Protein AF-A0A8X6SC57-F1 (afdb_monomer)

Foldseek 3Di:
DPDPVVVVVVVVVVVVVVCVVVLVVVQVVLCVQQVDGCVPAPDPVRSVVSSVCSVVVAAADDDPDPVVVVVVVQVDDDDDDFDPDPDDDAAAPVDPPHDPVDDGGDDDDDDDDPVVVVVVPFDDDGDDDDDDPDPDPPVPADSNDPDDDDDDDDDDDDPVCCVVCVRPDPPDGDDDDPDVVVVVVVVVVPPDDVVVVVCVVPPPADPLRVQLVVLVPPPVDDPVVSVLVNVVSCVVVPVDDDDDDDDPPDDDDDDDDDDDDDDPPPPPPDDDPPPPPPPPPDDDDDPPPVVVVVVVPDDDD

Organism: Trichonephila clavipes (NCBI:txid2585209)

Sequence (301 aa):
MHTLGDYHDLYVTVDVLLLSDIFENFRTLCQNYYKIDPCHTYTAPGLAWQACLKMTKVRLELLTDIDMHLFIEKGIRGGVAMISHRYAKANNAYLSNYDSSLPSSYIIYLDANNLYGWAMSQHLPTHDFSWTDEDVNFMNVPDDSEIGYIFEVDLEYPDELHDLHNCYPLAPEKIELYHPSFMEHSKKFVLLPEERLQNFVSEQLSELDEKMQSILQNKNMNDSEKVTLYLQILRKYVNFPFPKEINEDMQEPQMEFKNSNAEDLKSVILNEDSKEALGFIKQETSAKNIEQEIEKSAPKK

Mean predicted aligned error: 18.28 Å

Structure (mmCIF, N/CA/C/O backbone):
data_AF-A0A8X6SC57-F1
#
_entry.id   AF-A0A8X6SC57-F1
#
loop_
_atom_site.group_PDB
_atom_site.id
_atom_site.type_symbol
_atom_site.label_atom_id
_atom_site.label_alt_id
_atom_site.label_comp_id
_atom_site.label_asym_id
_atom_site.label_entity_id
_atom_site.label_seq_id
_atom_site.pdbx_PDB_ins_code
_atom_site.Cartn_x
_atom_site.Cartn_y
_atom_site.Cartn_z
_atom_site.occupancy
_atom_site.B_iso_or_equiv
_atom_site.auth_seq_id
_atom_site.auth_comp_id
_atom_site.auth_asym_id
_atom_site.auth_atom_id
_atom_site.pdbx_PDB_model_num
ATOM 1 N N . MET A 1 1 ? 38.979 5.796 -24.361 1.00 70.88 1 MET A N 1
ATOM 2 C CA . MET A 1 1 ? 38.717 4.600 -23.538 1.00 70.88 1 MET A CA 1
ATOM 3 C C . MET A 1 1 ? 39.425 3.445 -24.219 1.00 70.88 1 MET A C 1
ATOM 5 O O . MET A 1 1 ? 39.052 3.103 -25.337 1.00 70.88 1 MET A O 1
ATOM 9 N N . HIS A 1 2 ? 40.531 2.977 -23.646 1.00 86.06 2 HIS A N 1
ATOM 10 C CA . HIS A 1 2 ? 41.482 2.084 -24.321 1.00 86.06 2 HIS A CA 1
ATOM 11 C C . HIS A 1 2 ? 41.722 0.780 -23.556 1.00 86.06 2 HIS A C 1
ATOM 13 O O . HIS A 1 2 ? 42.239 -0.172 -24.137 1.00 86.06 2 HIS A O 1
ATOM 19 N N . THR A 1 3 ? 41.310 0.712 -22.289 1.00 95.62 3 THR A N 1
ATOM 20 C CA . THR A 1 3 ? 41.348 -0.503 -21.472 1.00 95.62 3 THR A CA 1
ATOM 21 C C . THR A 1 3 ? 39.977 -0.808 -20.867 1.00 95.62 3 THR A C 1
ATOM 23 O O . THR A 1 3 ? 39.100 0.055 -20.807 1.00 95.62 3 THR A O 1
ATOM 26 N N . LEU A 1 4 ? 39.789 -2.045 -20.397 1.00 93.25 4 LEU A N 1
ATOM 27 C CA . LEU A 1 4 ? 38.604 -2.422 -19.621 1.00 93.25 4 LEU A CA 1
ATOM 28 C C . LEU A 1 4 ? 38.522 -1.652 -18.287 1.00 93.25 4 LEU A C 1
ATOM 30 O O . LEU A 1 4 ? 37.423 -1.378 -17.817 1.00 93.25 4 LEU A O 1
ATOM 34 N N . GLY A 1 5 ? 39.669 -1.261 -17.717 1.00 96.00 5 GLY A N 1
ATOM 35 C CA . GLY A 1 5 ? 39.731 -0.416 -16.521 1.00 96.00 5 GLY A CA 1
ATOM 36 C C . GLY A 1 5 ? 39.142 0.971 -16.771 1.00 96.00 5 GLY A C 1
ATOM 37 O O . GLY A 1 5 ? 38.274 1.404 -16.025 1.00 96.00 5 GLY A O 1
ATOM 38 N N . ASP A 1 6 ? 39.500 1.609 -17.891 1.00 94.50 6 ASP A N 1
ATOM 39 C CA . ASP A 1 6 ? 38.954 2.926 -18.257 1.00 94.50 6 ASP A CA 1
ATOM 40 C C . ASP A 1 6 ? 37.422 2.893 -18.408 1.00 94.50 6 ASP A C 1
ATOM 42 O O . ASP A 1 6 ? 36.744 3.876 -18.116 1.00 94.50 6 ASP A O 1
ATOM 46 N N . TYR A 1 7 ? 36.877 1.774 -18.902 1.00 95.38 7 TYR A N 1
ATOM 47 C CA . TYR A 1 7 ? 35.430 1.573 -19.008 1.00 95.38 7 TYR A CA 1
ATOM 48 C C . TYR A 1 7 ? 34.774 1.413 -17.646 1.00 95.38 7 TYR A C 1
ATOM 50 O O . TYR A 1 7 ? 33.769 2.064 -17.377 1.00 95.38 7 TYR A O 1
ATOM 58 N N . HIS A 1 8 ? 35.341 0.551 -16.801 1.00 96.56 8 HIS A N 1
ATOM 59 C CA . HIS A 1 8 ? 34.857 0.322 -15.447 1.00 96.56 8 HIS A CA 1
ATOM 60 C C . HIS A 1 8 ? 34.820 1.628 -14.647 1.00 96.56 8 HIS A C 1
ATOM 62 O O . HIS A 1 8 ? 33.795 1.955 -14.055 1.00 96.56 8 HIS A O 1
ATOM 68 N N . ASP A 1 9 ? 35.897 2.411 -14.686 1.00 96.38 9 ASP A N 1
ATOM 69 C CA . ASP A 1 9 ? 35.991 3.660 -13.931 1.00 96.38 9 ASP A CA 1
ATOM 70 C C . ASP A 1 9 ? 34.992 4.701 -14.437 1.00 96.38 9 ASP A C 1
ATOM 72 O O . ASP A 1 9 ? 34.348 5.382 -13.637 1.00 96.38 9 ASP A O 1
ATOM 76 N N . LEU A 1 10 ? 34.799 4.792 -15.758 1.00 95.81 10 LEU A N 1
ATOM 77 C CA . LEU A 1 10 ? 33.765 5.645 -16.337 1.00 95.81 10 LEU A CA 1
ATOM 78 C C . LEU A 1 10 ? 32.359 5.186 -15.928 1.00 95.81 10 LEU A C 1
ATOM 80 O O . LEU A 1 10 ? 31.557 6.021 -15.526 1.00 95.81 10 LEU A O 1
ATOM 84 N N . TYR A 1 11 ? 32.068 3.885 -15.999 1.00 96.94 11 TYR A N 1
ATOM 85 C CA . TYR A 1 11 ? 30.780 3.309 -15.605 1.00 96.94 11 TYR A CA 1
ATOM 86 C C . TYR A 1 11 ? 30.460 3.617 -14.135 1.00 96.94 11 TYR A C 1
ATOM 88 O O . TYR A 1 11 ? 29.421 4.200 -13.842 1.00 96.94 11 TYR A O 1
ATOM 96 N N . VAL A 1 12 ? 31.392 3.323 -13.221 1.00 97.56 12 VAL A N 1
ATOM 97 C CA . VAL A 1 12 ? 31.222 3.588 -11.783 1.00 97.56 12 VAL A CA 1
ATOM 98 C C . VAL A 1 12 ? 31.073 5.084 -11.516 1.00 97.56 12 VAL A C 1
ATOM 100 O O . VAL A 1 12 ? 30.228 5.487 -10.720 1.00 97.56 12 VAL A O 1
ATOM 103 N N . THR A 1 13 ? 31.852 5.925 -12.202 1.00 97.81 13 THR A N 1
ATOM 104 C CA . THR A 1 13 ? 31.734 7.384 -12.068 1.00 97.81 13 THR A CA 1
ATOM 105 C C . THR A 1 13 ? 30.352 7.863 -12.504 1.00 97.81 13 THR A C 1
ATOM 107 O O . THR A 1 13 ? 29.740 8.667 -11.807 1.00 97.81 13 THR A O 1
ATO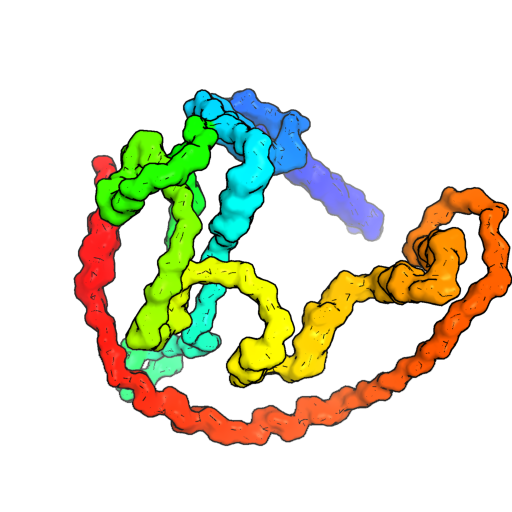M 110 N N . VAL A 1 14 ? 29.838 7.366 -13.630 1.00 97.69 14 VAL A N 1
ATOM 111 C CA . VAL A 1 14 ? 28.510 7.734 -14.135 1.00 97.69 14 VAL A CA 1
ATOM 112 C C . VAL A 1 14 ? 27.410 7.268 -13.181 1.00 97.69 14 VAL A C 1
ATOM 114 O O . VAL A 1 14 ? 26.548 8.077 -12.850 1.00 97.69 14 VAL A O 1
ATOM 117 N N . ASP A 1 15 ? 27.464 6.033 -12.678 1.00 97.88 15 ASP A N 1
ATOM 118 C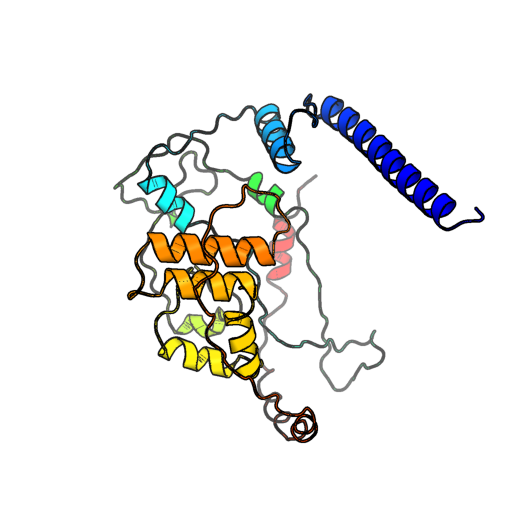 CA . ASP A 1 15 ? 26.478 5.510 -11.721 1.00 97.88 15 ASP A CA 1
ATOM 119 C C . ASP A 1 15 ? 26.431 6.349 -10.434 1.00 97.88 15 ASP A C 1
ATOM 121 O O . ASP A 1 15 ? 25.350 6.713 -9.963 1.00 97.88 15 ASP A O 1
ATOM 125 N N . VAL A 1 16 ? 27.597 6.719 -9.890 1.00 98.06 16 VAL A N 1
ATOM 126 C CA . VAL A 1 16 ? 27.682 7.570 -8.693 1.00 98.06 16 VAL A CA 1
ATOM 127 C C . VAL A 1 16 ? 27.137 8.968 -8.975 1.00 98.06 16 VAL A C 1
ATOM 129 O O . VAL A 1 16 ? 26.336 9.471 -8.191 1.00 98.06 16 VAL A O 1
ATOM 132 N N . LEU A 1 17 ? 27.527 9.590 -10.092 1.00 98.12 17 LEU A N 1
ATOM 133 C CA . LEU A 1 17 ? 27.065 10.934 -10.445 1.00 98.12 17 LEU A CA 1
ATOM 134 C C . LEU A 1 17 ? 25.550 10.978 -10.679 1.00 98.12 17 LEU A C 1
ATOM 136 O O . LEU A 1 17 ? 24.895 11.899 -10.195 1.00 98.12 17 LEU A O 1
ATOM 140 N N . LEU A 1 18 ? 24.986 9.982 -11.369 1.00 98.25 18 LEU A N 1
ATOM 141 C CA . LEU A 1 18 ? 23.543 9.883 -11.599 1.00 98.25 18 LEU A CA 1
ATOM 142 C C . LEU A 1 18 ? 22.777 9.702 -10.288 1.00 98.25 18 LEU A C 1
ATOM 144 O O . LEU A 1 18 ? 21.767 10.371 -10.069 1.00 98.25 18 LEU A O 1
ATOM 148 N N . LEU A 1 19 ? 23.260 8.828 -9.401 1.00 97.81 19 LEU A N 1
ATOM 149 C CA . LEU A 1 19 ? 22.636 8.630 -8.098 1.00 97.81 19 LEU A CA 1
ATOM 150 C C . LEU A 1 19 ? 22.692 9.907 -7.252 1.00 97.81 19 LEU A C 1
ATOM 152 O O . LEU A 1 19 ? 21.684 10.273 -6.648 1.00 97.81 19 LEU A O 1
ATOM 156 N N . SER A 1 20 ? 23.840 10.588 -7.223 1.00 97.69 20 SER A N 1
ATOM 157 C CA . SER A 1 20 ? 24.003 11.853 -6.505 1.00 97.69 20 SER A CA 1
ATOM 158 C C . SER A 1 20 ? 23.036 12.922 -7.013 1.00 97.69 20 SER A C 1
ATOM 160 O O . SER A 1 20 ? 22.319 13.501 -6.202 1.00 97.69 20 SER A O 1
ATOM 162 N N . ASP A 1 21 ? 22.948 13.132 -8.328 1.00 98.12 21 ASP A N 1
ATOM 163 C CA . ASP A 1 21 ? 22.065 14.144 -8.928 1.00 98.12 21 ASP A CA 1
ATOM 164 C C . ASP A 1 21 ? 20.580 13.860 -8.628 1.00 98.12 21 ASP A C 1
ATOM 166 O O . ASP A 1 21 ? 19.842 14.717 -8.129 1.00 98.12 21 ASP A O 1
ATOM 170 N N . ILE A 1 22 ? 20.144 12.608 -8.822 1.00 97.62 22 ILE A N 1
ATOM 171 C CA . ILE A 1 22 ? 18.769 12.187 -8.514 1.00 97.62 22 ILE A CA 1
ATOM 172 C C . ILE A 1 22 ? 18.465 12.369 -7.024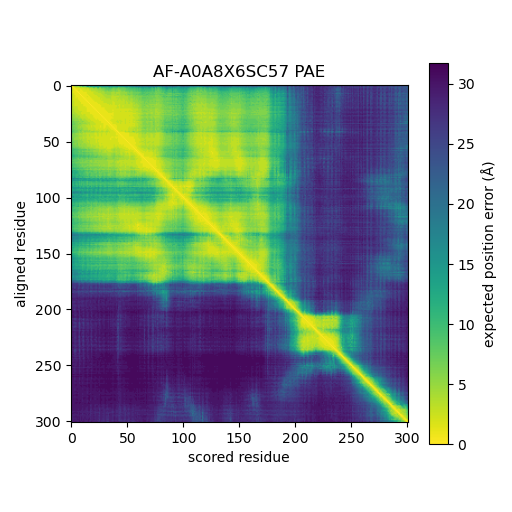 1.00 97.62 22 ILE A C 1
ATOM 174 O O . ILE A 1 22 ? 17.391 12.863 -6.669 1.00 97.62 22 ILE A O 1
ATOM 178 N N . PHE A 1 23 ? 19.387 11.976 -6.143 1.00 97.19 23 PHE A N 1
ATOM 179 C CA . PHE A 1 23 ? 19.156 12.019 -4.704 1.00 97.19 23 PHE A CA 1
ATOM 180 C C . PHE A 1 23 ? 19.174 13.446 -4.146 1.00 97.19 23 PHE A C 1
ATOM 182 O O . PHE A 1 23 ? 18.356 13.768 -3.284 1.00 97.19 23 PHE A O 1
ATOM 189 N N . GLU A 1 24 ? 20.040 14.326 -4.649 1.00 97.31 24 GLU A N 1
ATOM 190 C CA . GLU A 1 24 ? 20.043 15.744 -4.279 1.00 97.31 24 GLU A CA 1
ATOM 191 C C . GLU A 1 24 ? 18.729 16.421 -4.678 1.00 97.31 24 GLU A C 1
ATOM 193 O O . GLU A 1 24 ? 18.092 17.071 -3.842 1.00 97.31 24 GLU A O 1
ATOM 198 N N . ASN A 1 25 ? 18.258 16.190 -5.907 1.00 97.44 25 ASN A N 1
ATOM 199 C CA . ASN A 1 25 ? 16.971 16.710 -6.361 1.00 97.44 25 ASN A CA 1
ATOM 200 C C . ASN A 1 25 ? 15.800 16.139 -5.541 1.00 97.44 25 ASN A C 1
ATOM 202 O O . ASN A 1 25 ? 14.917 16.882 -5.103 1.00 97.44 25 ASN A O 1
ATOM 206 N N . PHE A 1 26 ? 15.811 14.830 -5.265 1.00 96.69 26 PHE A N 1
ATOM 207 C CA . PHE A 1 26 ? 14.824 14.185 -4.398 1.00 96.69 26 PHE A CA 1
ATOM 208 C C . PHE A 1 26 ? 14.811 14.808 -2.996 1.00 96.69 26 PHE A C 1
ATOM 210 O O . PHE A 1 26 ? 13.748 15.151 -2.477 1.00 96.69 26 PHE A O 1
ATOM 217 N N . ARG A 1 27 ? 15.985 15.048 -2.404 1.00 96.94 27 ARG A N 1
ATOM 218 C CA . ARG A 1 27 ? 16.129 15.698 -1.097 1.00 96.94 27 ARG A CA 1
ATOM 219 C C . ARG A 1 27 ? 15.564 17.114 -1.098 1.00 96.94 27 ARG A C 1
ATOM 221 O O . ARG A 1 27 ? 14.795 17.453 -0.197 1.00 96.94 27 ARG A O 1
ATOM 228 N N . THR A 1 28 ? 15.882 17.923 -2.110 1.00 97.31 28 THR A N 1
ATOM 229 C CA . THR A 1 28 ? 15.311 19.269 -2.269 1.00 97.31 28 THR A CA 1
ATOM 230 C C . THR A 1 28 ? 13.788 19.221 -2.401 1.00 97.31 28 THR A C 1
ATOM 232 O O . THR A 1 28 ? 13.092 19.991 -1.738 1.00 97.31 28 THR A O 1
ATOM 235 N N . LEU A 1 29 ? 13.248 18.291 -3.191 1.00 96.56 29 LEU A N 1
ATOM 236 C CA . LEU A 1 29 ? 11.806 18.097 -3.343 1.00 96.56 29 LEU A CA 1
ATOM 237 C C . LEU A 1 29 ? 11.150 17.755 -1.998 1.00 96.56 29 LEU A C 1
ATOM 239 O O . LEU A 1 29 ? 10.218 18.441 -1.575 1.00 96.56 29 LEU A O 1
ATOM 243 N N . CYS A 1 30 ? 11.654 16.752 -1.281 1.00 96.50 30 CYS A N 1
ATOM 244 C CA . CYS A 1 30 ? 11.100 16.329 0.005 1.00 96.50 30 CYS A CA 1
ATOM 245 C C . CYS A 1 30 ? 11.155 17.433 1.067 1.00 96.50 30 CYS A C 1
ATOM 247 O O . CYS A 1 30 ? 10.176 17.656 1.787 1.00 96.50 30 CYS A O 1
ATOM 249 N N . GLN A 1 31 ? 12.256 18.185 1.127 1.00 94.94 31 GLN A N 1
ATOM 250 C CA . GLN A 1 31 ? 12.359 19.339 2.016 1.00 94.94 31 GLN A CA 1
ATOM 251 C C . GLN A 1 31 ? 11.380 20.449 1.617 1.00 94.94 31 GLN A C 1
ATOM 253 O O . GLN A 1 31 ? 10.778 21.074 2.487 1.00 94.94 31 GLN A O 1
ATOM 258 N N . ASN A 1 32 ? 11.153 20.683 0.325 1.00 96.25 32 ASN A N 1
ATOM 259 C CA . ASN A 1 32 ? 10.230 21.717 -0.132 1.00 96.25 32 ASN A CA 1
ATOM 260 C C . ASN A 1 32 ? 8.766 21.367 0.156 1.00 96.25 32 ASN A C 1
ATOM 262 O O . ASN A 1 32 ? 8.067 22.204 0.734 1.00 96.25 32 ASN A O 1
ATOM 266 N N . TYR A 1 33 ? 8.327 20.154 -0.182 1.00 95.19 33 TYR A N 1
ATOM 267 C CA . TYR A 1 33 ? 6.933 19.722 -0.037 1.00 95.19 33 TYR A CA 1
ATOM 268 C C . TYR A 1 33 ? 6.598 19.264 1.385 1.00 95.19 33 TYR A C 1
ATOM 270 O O . TYR A 1 33 ? 5.665 19.777 1.998 1.00 95.19 33 TYR A O 1
ATOM 278 N N . TYR A 1 34 ? 7.379 18.335 1.937 1.00 95.06 34 TYR A N 1
ATOM 279 C CA . TYR A 1 34 ? 7.064 17.676 3.210 1.00 95.06 34 TYR A CA 1
ATOM 280 C C . TYR A 1 34 ? 7.781 18.299 4.407 1.00 95.06 34 TYR A C 1
ATOM 282 O O . TYR A 1 34 ? 7.451 18.010 5.560 1.00 95.06 34 TYR A O 1
ATOM 290 N N . LYS A 1 35 ? 8.771 19.171 4.161 1.00 95.88 35 LYS A N 1
ATOM 291 C CA . LYS A 1 35 ? 9.641 19.729 5.210 1.00 95.88 35 LYS A CA 1
ATOM 292 C C . LYS A 1 35 ? 10.335 18.611 6.003 1.00 95.88 35 LYS A C 1
ATOM 294 O O . LYS A 1 35 ? 10.489 18.733 7.218 1.00 95.88 35 LYS A O 1
ATOM 299 N N . ILE A 1 36 ? 10.658 17.499 5.342 1.00 95.25 36 ILE A N 1
ATOM 300 C CA . ILE A 1 36 ? 11.355 16.336 5.905 1.00 95.25 36 ILE A CA 1
ATOM 301 C C . ILE A 1 36 ? 12.575 16.071 5.030 1.00 95.25 36 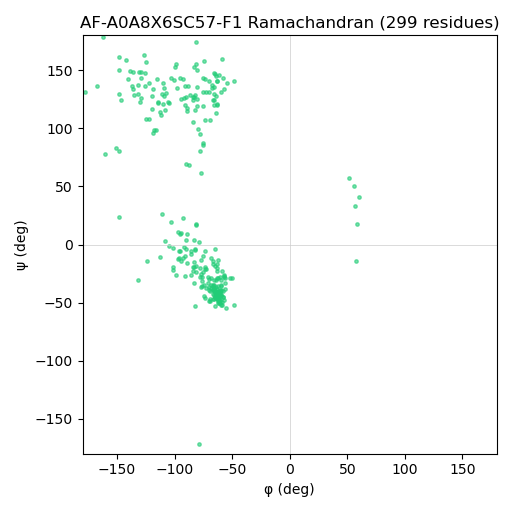ILE A C 1
ATOM 303 O O . ILE A 1 36 ? 12.490 16.144 3.804 1.00 95.25 36 ILE A O 1
ATOM 307 N N . ASP A 1 37 ? 13.707 15.790 5.667 1.00 95.31 37 ASP A N 1
ATOM 308 C CA . ASP A 1 37 ? 14.916 15.378 4.969 1.00 95.31 37 ASP A CA 1
ATOM 309 C C . ASP A 1 37 ? 14.924 13.846 4.819 1.00 95.31 37 ASP A C 1
ATOM 311 O O . ASP A 1 37 ? 14.961 13.153 5.842 1.00 95.31 37 ASP A O 1
ATOM 315 N N . PRO A 1 38 ? 14.899 13.295 3.590 1.00 95.19 38 PRO A N 1
ATOM 316 C CA . PRO A 1 38 ? 14.945 11.852 3.372 1.00 95.19 38 PRO A CA 1
ATOM 317 C C . PRO A 1 38 ? 16.200 11.192 3.956 1.00 95.19 38 PRO A C 1
ATOM 319 O O . PRO A 1 38 ? 16.145 10.014 4.297 1.00 95.19 38 PRO A O 1
ATOM 322 N N . CYS A 1 39 ? 17.297 11.931 4.169 1.00 94.75 39 CYS A N 1
ATOM 323 C CA . CYS A 1 39 ? 18.496 11.408 4.835 1.00 94.75 39 CYS A CA 1
ATOM 324 C C . CYS A 1 39 ? 18.261 10.987 6.298 1.00 94.75 39 CYS A C 1
ATOM 326 O O . CYS A 1 39 ? 19.086 10.279 6.869 1.00 94.75 39 CYS A O 1
ATOM 328 N N . HIS A 1 40 ? 17.163 11.426 6.923 1.00 94.38 40 HIS A N 1
ATOM 329 C CA . HIS A 1 40 ? 16.774 11.029 8.282 1.00 94.38 40 HIS A CA 1
ATOM 330 C C . HIS A 1 40 ? 15.750 9.887 8.306 1.00 94.38 40 HIS A C 1
ATOM 332 O O . HIS A 1 40 ? 15.185 9.577 9.355 1.00 94.38 40 HIS A O 1
ATOM 338 N N . THR A 1 41 ? 15.508 9.256 7.160 1.00 93.75 41 THR A N 1
ATOM 339 C CA . THR A 1 41 ? 14.591 8.127 7.019 1.00 93.75 41 THR A CA 1
ATOM 340 C C . THR A 1 41 ? 15.340 6.934 6.448 1.00 93.75 41 THR A C 1
ATOM 342 O O . THR A 1 41 ? 16.161 7.090 5.552 1.00 93.75 41 THR A O 1
ATOM 345 N N . TYR A 1 42 ? 15.070 5.735 6.967 1.00 92.00 42 TYR A N 1
ATOM 346 C CA . TYR A 1 42 ? 15.745 4.522 6.497 1.00 92.00 42 TYR A CA 1
ATOM 347 C C . TYR A 1 42 ? 15.299 4.105 5.091 1.00 92.00 42 TYR A C 1
ATOM 349 O O . TYR A 1 42 ? 16.083 3.534 4.340 1.00 92.00 42 TYR A O 1
ATOM 357 N N . THR A 1 43 ? 14.034 4.354 4.743 1.00 95.69 43 THR A N 1
ATOM 358 C CA . THR A 1 43 ? 13.416 3.884 3.497 1.00 95.69 43 THR A CA 1
ATOM 359 C C . THR A 1 43 ? 12.354 4.868 3.000 1.00 95.69 43 THR A C 1
ATOM 361 O O . THR A 1 43 ? 11.817 5.670 3.770 1.00 95.69 43 THR A O 1
ATOM 364 N N . ALA A 1 44 ? 12.000 4.777 1.713 1.00 93.56 44 ALA A N 1
ATOM 365 C CA . ALA A 1 44 ? 10.942 5.596 1.119 1.00 93.56 44 ALA A CA 1
ATOM 366 C C . ALA A 1 44 ? 9.558 5.413 1.788 1.00 93.56 44 ALA A C 1
ATOM 368 O O . ALA A 1 44 ? 8.892 6.425 2.008 1.00 93.56 44 ALA A O 1
ATOM 369 N N . PRO A 1 45 ? 9.123 4.200 2.199 1.00 94.88 45 PRO A N 1
ATOM 370 C CA . PRO A 1 45 ? 7.910 4.047 3.006 1.00 94.88 45 PRO A CA 1
ATOM 371 C C . PRO A 1 45 ? 7.982 4.774 4.353 1.00 94.88 45 PRO A C 1
ATOM 373 O O . PRO A 1 45 ? 7.007 5.401 4.757 1.00 94.88 45 PRO A O 1
ATOM 376 N N . GLY A 1 46 ? 9.141 4.762 5.024 1.00 95.50 46 GLY A N 1
ATOM 377 C CA . GLY A 1 46 ? 9.338 5.512 6.268 1.00 95.50 46 GLY A CA 1
ATOM 378 C C . GLY A 1 46 ? 9.196 7.023 6.068 1.00 95.50 46 GLY A C 1
ATOM 379 O O . GLY A 1 46 ? 8.550 7.698 6.871 1.00 95.50 46 GLY A O 1
ATOM 380 N N . LEU A 1 47 ? 9.730 7.549 4.963 1.00 96.00 47 LEU A N 1
ATOM 381 C CA . LEU A 1 47 ? 9.522 8.939 4.556 1.00 96.00 47 LEU A CA 1
ATOM 382 C C . LEU A 1 47 ? 8.050 9.243 4.266 1.00 96.00 47 LEU A C 1
ATOM 384 O O . LEU A 1 47 ? 7.532 10.242 4.762 1.00 96.00 47 LEU A O 1
ATOM 388 N N . ALA A 1 48 ? 7.380 8.397 3.482 1.00 94.56 48 ALA A N 1
ATOM 389 C CA . ALA A 1 48 ? 5.970 8.567 3.143 1.00 94.56 48 ALA A CA 1
ATOM 390 C C . ALA A 1 48 ? 5.086 8.556 4.399 1.00 94.56 48 ALA A C 1
ATOM 392 O O . ALA A 1 48 ? 4.204 9.401 4.539 1.00 94.56 48 ALA A O 1
ATOM 393 N N . TRP A 1 49 ? 5.378 7.667 5.350 1.00 93.50 49 TRP A N 1
ATOM 394 C CA . TRP A 1 49 ? 4.698 7.592 6.639 1.00 93.50 49 TRP A CA 1
ATOM 395 C C . TRP A 1 49 ? 4.875 8.867 7.469 1.00 93.50 49 TRP A C 1
ATOM 397 O O . TRP A 1 49 ? 3.896 9.471 7.907 1.00 93.50 49 TRP A O 1
ATOM 407 N N . GLN A 1 50 ? 6.116 9.334 7.636 1.00 94.69 50 GLN A N 1
ATOM 408 C CA . GLN A 1 50 ? 6.388 10.577 8.361 1.00 94.69 50 GLN A CA 1
ATOM 409 C C . GLN A 1 50 ? 5.742 11.793 7.687 1.00 94.69 50 GLN A C 1
ATOM 411 O O . GLN A 1 50 ? 5.206 12.667 8.372 1.00 94.69 50 GLN A O 1
ATOM 416 N N . ALA A 1 51 ? 5.771 11.852 6.353 1.00 95.00 51 ALA A N 1
ATOM 417 C CA . ALA A 1 51 ? 5.106 12.896 5.586 1.00 95.00 51 ALA A CA 1
ATOM 418 C C . ALA A 1 51 ? 3.587 12.861 5.805 1.00 95.00 51 ALA A C 1
ATOM 420 O O . ALA A 1 51 ? 3.007 13.900 6.117 1.00 95.00 51 ALA A O 1
ATOM 421 N N . CYS A 1 52 ? 2.968 11.679 5.738 1.00 92.94 52 CYS A N 1
ATOM 422 C CA . CYS A 1 52 ? 1.543 11.480 6.002 1.00 92.94 52 CYS A CA 1
ATOM 423 C C . CYS A 1 52 ? 1.147 12.012 7.385 1.00 92.94 52 CYS A C 1
ATOM 425 O O . CYS A 1 52 ? 0.296 12.899 7.481 1.00 92.94 52 CYS A O 1
ATOM 427 N N . LEU A 1 53 ? 1.820 11.559 8.449 1.00 93.81 53 LEU A N 1
ATOM 428 C CA . LEU A 1 53 ? 1.542 11.999 9.821 1.00 93.81 53 LEU A CA 1
ATOM 429 C C . LEU A 1 53 ? 1.725 13.512 9.992 1.00 93.81 53 LEU A C 1
ATOM 431 O O . LEU A 1 53 ? 0.926 14.177 10.649 1.00 93.81 53 LEU A O 1
ATOM 435 N N . LYS A 1 54 ? 2.762 14.089 9.376 1.00 93.94 54 LYS A N 1
ATOM 436 C CA . LYS A 1 54 ? 3.040 15.527 9.466 1.00 93.94 54 LYS A CA 1
ATOM 437 C C . LYS A 1 54 ? 2.007 16.380 8.729 1.00 93.94 54 LYS A C 1
ATOM 439 O O . LYS A 1 54 ? 1.653 17.454 9.216 1.00 93.94 54 LYS A O 1
ATOM 444 N N . MET A 1 55 ? 1.557 15.931 7.560 1.00 93.62 55 MET A N 1
ATOM 445 C CA . MET A 1 55 ? 0.588 16.652 6.732 1.00 93.62 55 MET A CA 1
ATOM 446 C C . MET A 1 55 ? -0.819 16.583 7.324 1.00 93.62 55 MET A C 1
ATOM 448 O O . MET A 1 55 ? -1.486 17.611 7.422 1.00 93.62 55 MET A O 1
ATOM 452 N N . THR A 1 56 ? -1.244 15.394 7.752 1.00 92.81 56 THR A N 1
ATOM 453 C CA . THR A 1 56 ? -2.579 15.158 8.327 1.00 92.81 56 THR A CA 1
ATOM 454 C C . THR A 1 56 ? -2.680 15.616 9.780 1.00 92.81 56 THR A C 1
ATOM 456 O O . THR A 1 56 ? -3.758 15.991 10.229 1.00 92.81 56 THR A O 1
ATOM 459 N N . LYS A 1 57 ? -1.558 15.618 10.516 1.00 94.62 57 LYS A N 1
ATOM 460 C CA . LYS A 1 57 ? -1.483 15.866 11.968 1.00 94.62 57 LYS A CA 1
ATOM 461 C C . LYS A 1 57 ? -2.309 14.882 12.801 1.00 94.62 57 LYS A C 1
ATOM 463 O O . LYS A 1 57 ? -2.588 15.163 13.968 1.00 94.62 57 LYS A O 1
ATOM 468 N N . VAL A 1 58 ? -2.683 13.747 12.212 1.00 93.06 58 VAL A N 1
ATOM 469 C CA . VAL A 1 58 ? -3.401 12.683 12.908 1.00 93.06 58 VAL A CA 1
ATOM 470 C C . VAL A 1 58 ? -2.520 12.106 14.015 1.00 93.06 58 VAL A C 1
ATOM 472 O O . VAL A 1 58 ? -1.295 12.023 13.884 1.00 93.06 58 VAL A O 1
ATOM 475 N N . ARG A 1 59 ? -3.147 11.719 15.123 1.00 94.38 59 ARG A N 1
ATOM 476 C CA . ARG A 1 59 ? -2.509 10.935 16.178 1.00 94.38 59 ARG A CA 1
ATOM 477 C C . ARG A 1 59 ? -3.097 9.541 16.112 1.00 94.38 59 ARG A C 1
ATOM 479 O O . ARG A 1 59 ? -4.293 9.390 16.308 1.00 94.38 59 ARG A O 1
ATOM 486 N N . LEU A 1 60 ? -2.253 8.572 15.791 1.00 94.69 60 LEU A N 1
ATOM 487 C CA . LEU A 1 60 ? -2.645 7.173 15.759 1.00 94.69 60 LEU A CA 1
ATOM 488 C C . LEU A 1 60 ? -2.366 6.566 17.125 1.00 94.69 60 LEU A C 1
ATOM 490 O O . LEU A 1 60 ? -1.250 6.685 17.641 1.00 94.69 60 LEU A O 1
ATOM 494 N N . GLU A 1 61 ? -3.384 5.951 17.706 1.00 95.75 61 GLU A N 1
ATOM 495 C CA . GLU A 1 61 ? -3.226 5.128 18.892 1.00 95.75 61 GLU A CA 1
ATOM 496 C C . GLU A 1 61 ? -2.548 3.807 18.519 1.00 95.75 61 GLU A C 1
ATOM 498 O O . GLU A 1 61 ? -2.777 3.241 17.449 1.00 95.75 61 GLU A O 1
ATOM 503 N N . LEU A 1 62 ? -1.674 3.328 19.401 1.00 94.75 62 LEU A N 1
ATOM 504 C CA . LEU A 1 62 ? -1.062 2.016 19.261 1.00 94.75 62 LEU A CA 1
ATOM 505 C C . LEU A 1 62 ? -1.925 0.987 19.982 1.00 94.75 62 LEU A C 1
ATOM 507 O O . LEU A 1 62 ? -2.309 1.203 21.129 1.00 94.75 62 LEU A O 1
ATOM 511 N N . LEU A 1 63 ? -2.144 -0.160 19.344 1.00 94.81 63 LEU A N 1
ATOM 512 C CA . LEU A 1 63 ? -2.733 -1.316 20.011 1.00 94.81 63 LEU A CA 1
ATOM 513 C C . LEU A 1 63 ? -1.789 -1.778 21.125 1.00 94.81 63 LEU A C 1
ATOM 515 O O . LEU A 1 63 ? -0.628 -2.104 20.874 1.00 94.81 63 LEU A O 1
ATOM 519 N N . THR A 1 64 ? -2.286 -1.764 22.359 1.00 94.69 64 THR A N 1
ATOM 520 C CA . THR A 1 64 ? -1.529 -2.199 23.545 1.00 94.69 64 THR A CA 1
ATOM 521 C C . THR A 1 64 ? -1.912 -3.602 24.004 1.00 94.69 64 THR A C 1
ATOM 523 O O . THR A 1 64 ? -1.113 -4.261 24.668 1.00 94.69 64 THR A O 1
ATOM 526 N N . ASP A 1 65 ? -3.101 -4.064 23.621 1.00 96.06 65 ASP A N 1
ATOM 527 C CA . ASP A 1 65 ? -3.579 -5.421 23.846 1.00 96.06 65 ASP A CA 1
ATOM 528 C C . ASP A 1 65 ? -3.062 -6.363 22.744 1.00 96.06 65 ASP A C 1
ATOM 530 O O . ASP A 1 65 ? -3.223 -6.106 21.546 1.00 96.06 65 ASP A O 1
ATOM 534 N N . ILE A 1 66 ? -2.432 -7.461 23.165 1.00 96.50 66 ILE A N 1
ATOM 535 C CA . ILE A 1 66 ? -1.910 -8.492 22.268 1.00 96.50 66 ILE A CA 1
ATOM 536 C C . ILE A 1 66 ? -3.034 -9.228 21.539 1.00 96.50 66 ILE A C 1
ATOM 538 O O . ILE A 1 66 ? -2.873 -9.557 20.365 1.00 96.50 66 ILE A O 1
ATOM 542 N N . ASP A 1 67 ? -4.177 -9.438 22.192 1.00 96.50 67 ASP A N 1
ATOM 543 C CA . ASP A 1 67 ? -5.293 -10.166 21.599 1.00 96.50 67 ASP A CA 1
ATOM 544 C C . ASP A 1 67 ? -5.927 -9.329 20.478 1.00 96.50 67 ASP A C 1
ATOM 546 O O . ASP A 1 67 ? -6.191 -9.851 19.395 1.00 96.50 67 ASP A O 1
ATOM 550 N N . MET A 1 68 ? -6.053 -8.005 20.663 1.00 95.56 68 MET A N 1
ATOM 551 C CA . MET A 1 68 ? -6.497 -7.086 19.598 1.00 95.56 68 MET A CA 1
ATOM 552 C C . MET A 1 68 ? -5.521 -7.064 18.422 1.00 95.56 68 MET A C 1
ATOM 554 O O . MET A 1 68 ? -5.937 -7.050 17.262 1.00 95.56 68 MET A O 1
ATOM 558 N N . HIS A 1 69 ? -4.216 -7.059 18.710 1.00 95.31 69 HIS A N 1
ATOM 559 C CA . HIS A 1 69 ? -3.195 -7.086 17.669 1.00 95.31 69 HIS A CA 1
ATOM 560 C C . HIS A 1 69 ? -3.302 -8.360 16.825 1.00 95.31 69 HIS A C 1
ATOM 562 O O . HIS A 1 69 ? -3.363 -8.277 15.600 1.00 95.31 69 HIS A O 1
ATOM 568 N N . LEU A 1 70 ? -3.357 -9.530 17.468 1.00 95.00 70 LEU A N 1
ATOM 569 C CA . LEU A 1 70 ? -3.482 -10.820 16.785 1.00 95.00 70 LEU A CA 1
ATOM 570 C C . LEU A 1 70 ? -4.795 -10.928 16.003 1.00 95.00 70 LEU A C 1
ATOM 572 O O . LEU A 1 70 ? -4.806 -11.457 14.892 1.00 95.00 70 LEU A O 1
ATOM 576 N N . PHE A 1 71 ? -5.884 -10.395 16.552 1.00 93.88 71 PHE A N 1
ATOM 577 C CA . PHE A 1 71 ? -7.181 -10.337 15.889 1.00 93.88 71 PHE A CA 1
ATOM 578 C C . PHE A 1 71 ? -7.128 -9.528 14.586 1.00 93.88 71 PHE A C 1
ATOM 580 O O . PHE A 1 71 ? -7.521 -10.019 13.525 1.00 93.88 71 PHE A O 1
ATOM 587 N N . ILE A 1 72 ? -6.568 -8.315 14.636 1.00 93.56 72 ILE A N 1
ATOM 588 C CA . ILE A 1 72 ? -6.412 -7.460 13.454 1.00 93.56 72 ILE A CA 1
ATOM 589 C C . ILE A 1 72 ? -5.442 -8.095 12.456 1.00 93.56 72 ILE A C 1
ATOM 591 O O . ILE A 1 72 ? -5.744 -8.147 11.265 1.00 93.56 72 ILE A O 1
ATOM 595 N N . GLU A 1 73 ? -4.317 -8.640 12.919 1.00 92.50 73 GLU A N 1
ATOM 596 C CA . GLU A 1 73 ? -3.332 -9.314 12.070 1.00 92.50 73 GLU A CA 1
ATOM 597 C C . GLU A 1 73 ? -3.941 -10.512 11.324 1.00 92.50 73 GLU A C 1
ATOM 599 O O . GLU A 1 73 ? -3.752 -10.648 10.112 1.00 92.50 73 GLU A O 1
ATOM 604 N N . LYS A 1 74 ? -4.753 -11.331 12.009 1.00 90.31 74 LYS A N 1
ATOM 605 C CA . LYS A 1 74 ? -5.519 -12.434 11.404 1.00 90.31 74 LYS A CA 1
ATOM 606 C C . LYS A 1 74 ? -6.496 -11.934 10.336 1.00 90.31 74 LYS A C 1
ATOM 608 O O . LYS A 1 74 ? -6.788 -12.681 9.398 1.00 90.31 74 LYS A O 1
ATOM 613 N N . GLY A 1 75 ? -6.977 -10.695 10.434 1.00 89.50 75 GLY A N 1
ATOM 614 C CA . GLY A 1 75 ? -7.870 -10.052 9.466 1.00 89.50 75 GLY A CA 1
ATOM 615 C C . GLY A 1 75 ? -7.175 -9.427 8.249 1.00 89.50 75 GLY A C 1
ATOM 616 O O . GLY A 1 75 ? -7.819 -9.233 7.219 1.00 89.50 75 GLY A O 1
ATOM 617 N N . ILE A 1 76 ? -5.866 -9.149 8.305 1.00 90.06 76 ILE A N 1
ATOM 618 C CA . ILE A 1 76 ? -5.150 -8.498 7.196 1.00 90.06 76 ILE A CA 1
ATOM 619 C C . ILE A 1 76 ? -5.108 -9.419 5.966 1.00 90.06 76 ILE A C 1
ATOM 621 O O . ILE A 1 76 ? -4.723 -10.591 6.031 1.00 90.06 76 ILE A O 1
ATOM 625 N N . ARG A 1 77 ? -5.498 -8.881 4.807 1.00 88.75 77 ARG A N 1
ATOM 626 C CA . ARG A 1 77 ? -5.443 -9.555 3.501 1.00 88.75 77 ARG A CA 1
ATOM 627 C C . ARG A 1 77 ? -4.668 -8.702 2.501 1.00 88.75 77 ARG A C 1
ATOM 629 O O . ARG A 1 77 ? -4.674 -7.475 2.570 1.00 88.75 77 ARG A O 1
ATOM 636 N N . GLY A 1 78 ? -3.980 -9.373 1.581 1.00 88.69 78 GLY A N 1
ATOM 637 C CA . GLY A 1 78 ? -3.321 -8.724 0.449 1.00 88.69 78 GLY A CA 1
ATOM 638 C C . GLY A 1 78 ? -4.304 -8.369 -0.669 1.00 88.69 78 GLY A C 1
ATOM 639 O O . GLY A 1 78 ? -5.517 -8.514 -0.530 1.00 88.69 78 GLY A O 1
ATOM 640 N N . GLY A 1 79 ? -3.766 -7.932 -1.808 1.00 87.62 79 GLY A N 1
ATOM 641 C CA . GLY A 1 79 ? -4.563 -7.754 -3.020 1.00 87.62 79 GLY A CA 1
ATOM 642 C C . GLY A 1 79 ? -5.140 -9.082 -3.515 1.00 87.62 79 GLY A C 1
ATOM 643 O O . GLY A 1 79 ? -4.466 -10.113 -3.481 1.00 87.62 79 GLY A O 1
ATOM 644 N N . VAL A 1 80 ? -6.382 -9.052 -3.995 1.00 86.19 80 VAL A N 1
ATOM 645 C CA . VAL A 1 80 ? -7.020 -10.225 -4.599 1.00 86.19 80 VAL A CA 1
ATOM 646 C C . VAL A 1 80 ? -6.444 -10.434 -5.998 1.00 86.19 80 VAL A C 1
ATOM 648 O O . VAL A 1 80 ? -6.573 -9.573 -6.866 1.00 86.19 80 VAL A O 1
ATOM 651 N N . ALA A 1 81 ? -5.812 -11.585 -6.218 1.00 86.00 81 ALA A N 1
ATOM 652 C CA . ALA A 1 81 ? -5.293 -11.997 -7.516 1.00 86.00 81 ALA A CA 1
ATOM 653 C C . ALA A 1 81 ? -5.970 -13.302 -7.935 1.00 86.00 81 ALA A C 1
ATOM 655 O O . ALA A 1 81 ? -5.818 -14.328 -7.273 1.00 86.00 81 ALA A O 1
ATOM 656 N N . MET A 1 82 ? -6.723 -13.260 -9.034 1.00 82.81 82 MET A N 1
ATOM 657 C CA . MET A 1 82 ? -7.512 -14.396 -9.499 1.00 82.81 82 MET A CA 1
ATOM 658 C C . MET A 1 82 ? -7.471 -14.534 -11.018 1.00 82.81 82 MET A C 1
ATOM 660 O O . MET A 1 82 ? -7.492 -13.547 -11.750 1.00 82.81 82 MET A O 1
ATOM 664 N N . ILE A 1 83 ? -7.439 -15.783 -11.488 1.00 82.94 83 ILE A N 1
ATOM 665 C CA . ILE A 1 83 ? -7.538 -16.136 -12.904 1.00 82.94 83 ILE A CA 1
ATOM 666 C C . ILE A 1 83 ? -8.801 -16.978 -13.093 1.00 82.94 83 ILE A C 1
ATOM 668 O O . ILE A 1 83 ? -8.789 -18.183 -12.858 1.00 82.94 83 ILE A O 1
ATOM 672 N N . SER A 1 84 ? -9.887 -16.345 -13.534 1.00 80.62 84 SER A N 1
ATOM 673 C CA . SER A 1 84 ? -11.173 -17.022 -13.763 1.00 80.62 84 SER A CA 1
ATOM 674 C C . SER A 1 84 ? -11.181 -17.861 -15.049 1.00 80.62 84 SER A C 1
ATOM 676 O O . SER A 1 84 ? -11.813 -18.912 -15.121 1.00 80.62 84 SER A O 1
ATOM 678 N N . HIS A 1 85 ? -10.434 -17.430 -16.071 1.00 80.12 85 HIS A N 1
ATOM 679 C CA . HIS A 1 85 ? -10.271 -18.150 -17.335 1.00 80.12 85 HIS A CA 1
ATOM 680 C C . HIS A 1 85 ? -8.796 -18.228 -17.723 1.00 80.12 85 HIS A C 1
ATOM 682 O O . HIS A 1 85 ? -8.103 -17.216 -17.774 1.00 80.12 85 HIS A O 1
ATOM 688 N N . ARG A 1 86 ? -8.315 -19.435 -18.045 1.00 83.19 86 ARG A N 1
ATOM 689 C CA . ARG A 1 86 ? -6.897 -19.663 -18.387 1.00 83.19 86 ARG A CA 1
ATOM 690 C C . ARG A 1 86 ? -6.493 -19.055 -19.729 1.00 83.19 86 ARG A C 1
ATOM 692 O O . ARG A 1 86 ? -5.329 -18.728 -19.928 1.00 83.19 86 ARG A O 1
ATOM 699 N N . TYR A 1 87 ? -7.435 -18.957 -20.663 1.00 87.75 87 TYR A N 1
ATOM 700 C CA . TYR A 1 87 ? -7.196 -18.423 -21.996 1.00 87.75 87 TYR A CA 1
ATOM 701 C C . TYR A 1 87 ? -8.453 -17.737 -22.515 1.00 87.75 87 TYR A C 1
ATOM 703 O O . TYR A 1 87 ? -9.533 -18.324 -22.515 1.00 87.75 87 TYR A O 1
ATOM 711 N N . ALA A 1 88 ? -8.292 -16.509 -22.993 1.00 87.44 88 ALA A N 1
ATOM 712 C CA . ALA A 1 88 ? -9.320 -15.772 -23.701 1.00 87.44 88 ALA A CA 1
ATOM 713 C C . ALA A 1 88 ? -8.711 -15.191 -24.977 1.00 87.44 88 ALA A C 1
ATOM 715 O O . ALA A 1 88 ? -7.595 -14.669 -24.969 1.00 87.44 88 ALA A O 1
ATOM 716 N N . LYS A 1 89 ? -9.455 -15.275 -26.079 1.00 90.50 89 LYS A N 1
ATOM 717 C CA . LYS A 1 89 ? -9.070 -14.701 -27.367 1.00 90.50 89 LYS A CA 1
ATOM 718 C C . LYS A 1 89 ? -10.229 -13.876 -27.903 1.00 90.50 89 LYS A C 1
ATOM 720 O O . LYS A 1 89 ? -11.329 -14.392 -28.080 1.00 90.50 89 LYS A O 1
ATOM 725 N N . ALA A 1 90 ? -9.965 -12.603 -28.167 1.00 93.44 90 ALA A N 1
ATOM 726 C CA . ALA A 1 90 ? -10.926 -11.725 -28.815 1.00 93.44 90 ALA A CA 1
ATOM 727 C C . ALA A 1 90 ? -11.114 -12.127 -30.291 1.00 93.44 90 ALA A C 1
ATOM 729 O O . ALA A 1 90 ? -10.143 -12.453 -30.976 1.00 93.44 90 ALA A O 1
ATOM 730 N N . ASN A 1 91 ? -12.348 -12.064 -30.782 1.00 95.69 91 ASN A N 1
ATOM 731 C CA . ASN A 1 91 ? -12.702 -12.192 -32.191 1.00 95.69 91 ASN A CA 1
ATOM 732 C C . ASN A 1 91 ? -13.367 -10.889 -32.634 1.00 95.69 91 ASN A C 1
ATOM 734 O O . ASN A 1 91 ? -14.553 -10.704 -32.414 1.00 95.69 91 ASN A O 1
ATOM 738 N N . ASN A 1 92 ? -12.638 -9.956 -33.233 1.00 94.12 92 ASN A N 1
ATOM 739 C CA . ASN A 1 92 ? -13.244 -8.719 -33.727 1.00 94.12 92 ASN A CA 1
ATOM 740 C C . ASN A 1 92 ? -12.618 -8.275 -35.045 1.00 94.12 92 ASN A C 1
ATOM 742 O O . ASN A 1 92 ? -11.493 -8.653 -35.365 1.00 94.12 92 ASN A O 1
ATOM 746 N N . ALA A 1 93 ? -13.359 -7.453 -35.790 1.00 92.25 93 ALA A N 1
ATOM 747 C CA . ALA A 1 93 ? -13.039 -7.058 -37.161 1.00 92.25 93 ALA A CA 1
ATOM 748 C C . ALA A 1 93 ? -11.718 -6.281 -37.318 1.00 92.25 93 ALA A C 1
ATOM 750 O O . ALA A 1 93 ? -11.238 -6.118 -38.437 1.00 92.25 93 ALA A O 1
ATOM 751 N N . TYR A 1 94 ? -11.127 -5.802 -36.221 1.00 91.50 94 TYR A N 1
ATOM 752 C CA . TYR A 1 94 ? -9.847 -5.092 -36.234 1.00 91.50 94 TYR A CA 1
ATOM 753 C C . TYR A 1 94 ? -8.637 -6.038 -36.175 1.00 91.50 94 TYR A C 1
ATOM 755 O O . TYR A 1 94 ? -7.502 -5.588 -36.331 1.00 91.50 94 TYR A O 1
ATOM 763 N N . LEU A 1 95 ? -8.854 -7.340 -35.955 1.00 92.00 95 LEU A N 1
ATOM 764 C CA . LEU A 1 95 ? -7.798 -8.349 -35.895 1.00 92.00 95 LEU A CA 1
ATOM 765 C C . LEU A 1 95 ? -7.610 -9.045 -37.248 1.00 92.00 95 LEU A C 1
ATOM 767 O O . LEU A 1 95 ? -8.568 -9.354 -37.955 1.00 92.00 95 LEU A O 1
ATOM 771 N N . SER A 1 96 ? -6.359 -9.362 -37.591 1.00 91.56 96 SER A N 1
ATOM 772 C CA . SER A 1 96 ? -5.998 -10.023 -38.858 1.00 91.56 96 SER A CA 1
ATOM 773 C C . SER A 1 96 ? -6.544 -11.448 -39.001 1.00 91.56 96 SER A C 1
ATOM 775 O O . SER A 1 96 ? -6.612 -11.974 -40.106 1.00 91.56 96 SER A O 1
ATOM 777 N N . ASN A 1 97 ? -6.933 -12.074 -37.892 1.00 91.38 97 ASN A N 1
ATOM 778 C CA . ASN A 1 97 ? -7.486 -13.423 -37.815 1.00 91.38 97 ASN A CA 1
ATOM 779 C C . ASN A 1 97 ? -8.977 -13.433 -37.439 1.00 91.38 97 ASN A C 1
ATOM 781 O O . ASN A 1 97 ? -9.439 -14.401 -36.835 1.00 91.38 97 ASN A O 1
ATOM 785 N N . TYR A 1 98 ? -9.699 -12.353 -37.753 1.00 93.94 98 TYR A N 1
ATOM 786 C CA . TYR A 1 98 ? -11.140 -12.257 -37.551 1.00 93.94 98 TYR A CA 1
ATOM 787 C C . TYR A 1 98 ? -11.891 -13.332 -38.339 1.00 93.94 98 TYR A C 1
ATOM 789 O O . TYR A 1 98 ? -11.686 -13.494 -39.544 1.00 93.94 98 TYR A O 1
ATOM 797 N N . ASP A 1 99 ? -12.801 -14.019 -37.658 1.00 93.44 99 ASP A N 1
ATOM 798 C CA . ASP A 1 99 ? -13.721 -14.969 -38.266 1.00 93.44 99 ASP A CA 1
ATOM 799 C C . ASP A 1 99 ? -15.149 -14.419 -38.192 1.00 93.44 99 ASP A C 1
ATOM 801 O O . ASP A 1 99 ? -15.746 -14.328 -37.117 1.00 93.44 99 ASP A O 1
ATOM 805 N N . SER A 1 100 ? -15.710 -14.072 -39.356 1.00 92.69 100 SER A N 1
ATOM 806 C CA . SER A 1 100 ? -17.080 -13.560 -39.485 1.00 92.69 100 SER A CA 1
ATOM 807 C C . SER A 1 100 ? -18.170 -14.581 -39.146 1.00 92.69 100 SER A C 1
ATOM 809 O O . SER A 1 100 ? -19.331 -14.201 -39.019 1.00 92.69 100 SER A O 1
ATOM 811 N N . SER A 1 101 ? -17.826 -15.870 -39.049 1.00 94.06 101 SER A N 1
ATOM 812 C CA . SER A 1 101 ? -18.767 -16.921 -38.649 1.00 94.06 101 SER A CA 1
ATOM 813 C C . SER A 1 101 ? -18.952 -17.015 -37.130 1.00 94.06 101 SER A C 1
ATOM 815 O O . SER A 1 101 ? -19.951 -17.569 -36.669 1.00 94.06 101 SER A O 1
ATOM 817 N N . LEU A 1 102 ? -18.019 -16.454 -36.355 1.00 93.06 102 LEU A N 1
ATOM 818 C CA . LEU A 1 102 ? -18.047 -16.446 -34.897 1.00 93.06 102 LEU A CA 1
ATOM 819 C C . LEU A 1 102 ? -18.574 -15.103 -34.366 1.00 93.06 102 LEU A C 1
ATOM 821 O O . LEU A 1 102 ? -18.413 -14.069 -35.019 1.00 93.06 102 LEU A O 1
ATOM 825 N N . PRO A 1 103 ? -19.188 -15.079 -33.168 1.00 93.81 103 PRO A N 1
ATOM 826 C CA . PRO A 1 103 ? -19.632 -13.834 -32.554 1.00 93.81 103 PRO A CA 1
ATOM 827 C C . PRO A 1 103 ? -18.450 -12.896 -32.284 1.00 93.81 103 PRO A C 1
ATOM 829 O O . PRO A 1 103 ? -17.343 -13.335 -31.954 1.00 93.81 103 PRO A O 1
ATOM 832 N N . SER A 1 104 ? -18.701 -11.593 -32.404 1.00 94.19 104 SER A N 1
ATOM 833 C CA . SER A 1 104 ? -17.699 -10.574 -32.101 1.00 94.19 104 SER A CA 1
ATOM 834 C C . SER A 1 104 ? -17.431 -10.496 -30.596 1.00 94.19 104 SER A C 1
ATOM 836 O O . SER A 1 104 ? -18.366 -10.383 -29.806 1.00 94.19 104 SER A O 1
ATOM 838 N N . SER A 1 105 ? -16.162 -10.497 -30.196 1.00 94.00 105 SER A N 1
ATOM 839 C CA . SER A 1 105 ? -15.714 -10.362 -28.811 1.00 94.00 105 SER A CA 1
ATOM 840 C C . SER A 1 105 ? -14.493 -9.446 -28.689 1.00 94.00 105 SER A C 1
ATOM 842 O O . SER A 1 105 ? -13.651 -9.341 -29.588 1.00 94.00 105 SER A O 1
ATOM 844 N N . TYR A 1 106 ? -14.402 -8.773 -27.544 1.00 93.94 106 TYR A N 1
ATOM 845 C CA . TYR A 1 106 ? -13.347 -7.822 -27.205 1.00 93.94 106 TYR A CA 1
ATOM 846 C C . TYR A 1 106 ? -12.799 -8.154 -25.819 1.00 93.94 106 TYR A C 1
ATOM 848 O O . TYR A 1 106 ? -13.530 -8.649 -24.964 1.00 93.94 106 TYR A O 1
ATOM 856 N N . ILE A 1 107 ? -11.515 -7.878 -25.605 1.00 92.38 107 ILE A N 1
ATOM 857 C CA . ILE A 1 107 ? -10.882 -7.943 -24.287 1.00 92.38 107 ILE A CA 1
ATOM 858 C C . ILE A 1 107 ? -10.566 -6.507 -23.889 1.00 92.38 107 ILE A C 1
ATOM 860 O O . ILE A 1 107 ? -9.978 -5.765 -24.677 1.00 92.38 107 ILE A O 1
ATOM 864 N N . ILE A 1 108 ? -10.976 -6.126 -22.684 1.00 93.56 108 ILE A N 1
ATOM 865 C CA . ILE A 1 108 ? -10.714 -4.810 -22.112 1.00 93.56 108 ILE A CA 1
ATOM 866 C C . ILE A 1 108 ? -9.711 -4.947 -20.969 1.00 93.56 108 ILE A C 1
ATOM 868 O O . ILE A 1 108 ? -9.783 -5.890 -20.185 1.00 93.56 108 ILE A O 1
ATOM 872 N N . TYR A 1 109 ? -8.775 -4.005 -20.894 1.00 92.56 109 TYR A N 1
ATOM 873 C CA . TYR A 1 109 ? -7.893 -3.842 -19.747 1.00 92.56 109 TYR A CA 1
ATOM 874 C C . TYR A 1 109 ? -8.368 -2.627 -18.955 1.00 92.56 109 TYR A C 1
ATOM 876 O O . TYR A 1 109 ? -8.462 -1.530 -19.509 1.00 92.56 109 TYR A O 1
ATOM 884 N N . LEU A 1 110 ? -8.701 -2.844 -17.687 1.00 94.56 110 LEU A N 1
ATOM 885 C CA . LEU A 1 110 ? -9.133 -1.810 -16.757 1.00 94.56 110 LEU A CA 1
ATOM 886 C C . LEU A 1 110 ? -8.139 -1.760 -15.603 1.00 94.56 110 LEU A C 1
ATOM 888 O O . LEU A 1 110 ? -7.772 -2.802 -15.065 1.00 94.56 110 LEU A O 1
ATOM 892 N N . ASP A 1 111 ? -7.728 -0.551 -15.237 1.00 95.31 111 ASP A N 1
ATOM 893 C CA . ASP A 1 111 ? -6.793 -0.311 -14.145 1.00 95.31 111 ASP A CA 1
ATOM 894 C C . ASP A 1 111 ? -7.281 0.868 -13.302 1.00 95.31 111 ASP A C 1
ATOM 896 O O . ASP A 1 111 ? -7.712 1.899 -13.832 1.00 95.31 111 ASP A O 1
ATOM 900 N N . ALA A 1 112 ? -7.255 0.694 -11.985 1.00 94.81 112 ALA A N 1
ATOM 901 C CA . ALA A 1 112 ? -7.705 1.695 -11.038 1.00 94.81 112 ALA A CA 1
ATOM 902 C C . ALA A 1 112 ? -6.540 2.623 -10.674 1.00 94.81 112 ALA A C 1
ATOM 904 O O . ALA A 1 112 ? -5.579 2.231 -10.011 1.00 94.81 112 ALA A O 1
ATOM 905 N N . ASN A 1 113 ? -6.655 3.897 -11.047 1.00 95.56 113 ASN A N 1
ATOM 906 C CA . ASN A 1 113 ? -5.655 4.906 -10.709 1.00 95.56 113 ASN A CA 1
ATOM 907 C C . ASN A 1 113 ? -5.575 5.105 -9.187 1.00 95.56 113 ASN A C 1
ATOM 909 O O . ASN A 1 113 ? -6.499 5.646 -8.585 1.00 95.56 113 ASN A O 1
ATOM 913 N N . ASN A 1 114 ? -4.442 4.734 -8.582 1.00 94.25 114 ASN A N 1
ATOM 914 C CA . ASN A 1 114 ? -4.172 4.918 -7.152 1.00 94.25 114 ASN A CA 1
ATOM 915 C C . ASN A 1 114 ? -5.240 4.285 -6.230 1.00 94.25 114 ASN A C 1
ATOM 917 O O . ASN A 1 114 ? -5.743 4.938 -5.314 1.00 94.25 114 ASN A O 1
ATOM 921 N N . LEU A 1 115 ? -5.565 3.006 -6.462 1.00 94.38 115 LEU A N 1
ATOM 922 C CA . LEU A 1 115 ? -6.573 2.251 -5.702 1.00 94.38 115 LEU A CA 1
ATOM 923 C C . LEU A 1 115 ? -6.412 2.388 -4.178 1.00 94.38 115 LEU A C 1
ATOM 925 O O . LEU A 1 115 ? -7.353 2.766 -3.483 1.00 94.38 115 LEU A O 1
ATOM 929 N N . TYR A 1 116 ? -5.205 2.140 -3.659 1.00 92.38 116 TYR A N 1
ATOM 930 C CA . TYR A 1 116 ? -4.946 2.254 -2.222 1.00 92.38 116 TYR A CA 1
ATOM 931 C C . TYR A 1 116 ? -5.010 3.696 -1.724 1.00 92.38 116 TYR A C 1
ATOM 933 O O . TYR A 1 116 ? -5.469 3.919 -0.613 1.00 92.38 116 TYR A O 1
ATOM 941 N N . GLY A 1 117 ? -4.596 4.690 -2.515 1.00 93.06 117 GLY A N 1
ATOM 942 C CA . GLY A 1 117 ? -4.736 6.092 -2.119 1.00 93.06 117 GLY A CA 1
ATOM 943 C C . GLY A 1 117 ? -6.194 6.533 -2.012 1.00 93.06 117 GLY A C 1
ATOM 944 O O . GLY A 1 117 ? -6.540 7.268 -1.088 1.00 93.06 117 GLY A O 1
ATOM 945 N N . TRP A 1 118 ? -7.060 6.046 -2.906 1.00 93.62 118 TRP A N 1
ATOM 946 C CA . TRP A 1 118 ? -8.503 6.258 -2.799 1.00 93.62 118 TRP A CA 1
ATOM 947 C C . TRP A 1 118 ? -9.081 5.583 -1.547 1.00 93.62 118 TRP A C 1
ATOM 949 O O . TRP A 1 118 ? -9.814 6.231 -0.800 1.00 93.62 118 TRP A O 1
ATOM 959 N N . ALA A 1 119 ? -8.690 4.333 -1.269 1.00 93.19 119 ALA A N 1
ATOM 960 C CA . ALA A 1 119 ? -9.108 3.610 -0.065 1.00 93.19 119 ALA A CA 1
ATOM 961 C C . ALA A 1 119 ? -8.621 4.296 1.226 1.00 93.19 119 ALA A C 1
ATOM 963 O O . ALA A 1 119 ? -9.385 4.466 2.168 1.00 93.19 119 ALA A O 1
ATOM 964 N N . MET A 1 120 ? -7.377 4.785 1.247 1.00 91.38 120 MET A N 1
ATOM 965 C CA . MET A 1 120 ? -6.811 5.547 2.368 1.00 91.38 120 MET A CA 1
ATOM 966 C C . MET A 1 120 ? -7.441 6.934 2.559 1.00 91.38 120 MET A C 1
ATOM 968 O O . MET A 1 120 ? -7.186 7.578 3.572 1.00 91.38 120 MET A O 1
ATOM 972 N N . SER A 1 121 ? -8.233 7.409 1.594 1.00 90.00 121 SER A N 1
ATOM 973 C CA . SER A 1 121 ? -8.989 8.661 1.712 1.00 90.00 121 SER A CA 1
ATOM 974 C C . SER A 1 121 ? -10.387 8.458 2.309 1.00 90.00 121 SER A C 1
ATOM 976 O O . SER A 1 121 ? -11.103 9.441 2.493 1.00 90.00 121 SER A O 1
ATOM 978 N N . GLN A 1 122 ? -10.790 7.211 2.575 1.00 91.12 122 GLN A N 1
ATOM 979 C CA . GLN A 1 122 ? -12.050 6.889 3.250 1.00 91.12 122 GLN A CA 1
ATOM 980 C C . GLN A 1 122 ? -11.911 7.028 4.777 1.00 91.12 122 GLN A C 1
ATOM 982 O O . GLN A 1 122 ? -10.816 7.266 5.292 1.00 91.12 122 GLN A O 1
ATOM 987 N N . HIS A 1 123 ? -13.018 6.881 5.510 1.00 90.88 123 HIS A N 1
ATOM 988 C CA . HIS A 1 123 ? -12.990 6.845 6.974 1.00 90.88 123 HIS A CA 1
ATOM 989 C C . HIS A 1 123 ? -12.238 5.594 7.448 1.00 90.88 123 HIS A C 1
ATOM 991 O O . HIS A 1 123 ? -12.557 4.475 7.051 1.00 90.88 123 HIS A O 1
ATOM 997 N N . LEU A 1 124 ? -11.206 5.793 8.270 1.00 92.31 124 LEU A N 1
ATOM 998 C CA . LEU A 1 124 ? -10.335 4.736 8.781 1.00 92.31 124 LEU A CA 1
ATOM 999 C C . LEU A 1 124 ? -10.201 4.840 10.305 1.00 92.31 124 LEU A C 1
ATOM 1001 O O . LEU A 1 124 ? -10.201 5.954 10.840 1.00 92.31 124 LEU A O 1
ATOM 1005 N N . PRO A 1 125 ? -10.034 3.708 11.011 1.00 92.88 125 PRO A N 1
ATOM 1006 C CA . PRO A 1 125 ? -9.847 3.712 12.455 1.00 92.88 125 PRO A CA 1
ATOM 1007 C C . PRO A 1 125 ? -8.503 4.350 12.825 1.00 92.88 125 PRO A C 1
ATOM 1009 O O . PRO A 1 125 ? -7.478 4.097 12.189 1.00 92.88 125 PRO A O 1
ATOM 1012 N N . THR A 1 126 ? -8.501 5.186 13.865 1.00 94.12 126 THR A N 1
ATOM 1013 C CA . THR A 1 126 ? -7.300 5.930 14.291 1.00 94.12 126 THR A CA 1
ATOM 1014 C C . THR A 1 126 ? -7.022 5.859 15.791 1.00 94.12 126 THR A C 1
ATOM 1016 O O . THR A 1 126 ? -5.853 5.936 16.170 1.00 94.12 126 THR A O 1
ATOM 1019 N N . HIS A 1 127 ? -8.056 5.738 16.628 1.00 95.19 127 HIS A N 1
ATOM 1020 C CA . HIS A 1 127 ? -7.970 5.728 18.091 1.00 95.19 127 HIS A CA 1
ATOM 1021 C C . HIS A 1 127 ? -9.246 5.146 18.728 1.00 95.19 127 HIS A C 1
ATOM 1023 O O . HIS A 1 127 ? -10.179 4.784 18.012 1.00 95.19 127 HIS A O 1
ATOM 1029 N N . ASP A 1 128 ? -9.243 5.075 20.059 1.00 95.44 128 ASP A N 1
ATOM 1030 C CA . ASP A 1 128 ? -10.262 4.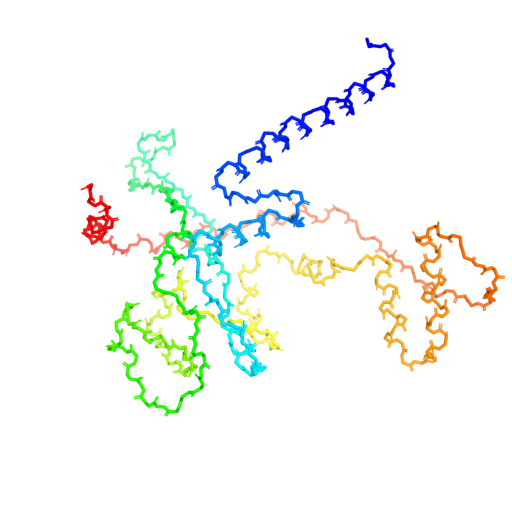549 20.968 1.00 95.44 128 ASP A CA 1
ATOM 1031 C C . ASP A 1 128 ? -10.573 3.061 20.747 1.00 95.44 128 ASP A C 1
ATOM 1033 O O . ASP A 1 128 ? -11.716 2.601 20.815 1.00 95.44 128 ASP A O 1
ATOM 1037 N N . PHE A 1 129 ? -9.516 2.279 20.506 1.00 95.62 129 PHE A N 1
ATOM 1038 C CA . PHE A 1 129 ? -9.626 0.834 20.321 1.00 95.62 129 PHE A CA 1
ATOM 1039 C C . PHE A 1 129 ? -10.080 0.147 21.616 1.00 95.62 129 PHE A C 1
ATOM 1041 O O . PHE A 1 129 ? -9.408 0.209 22.646 1.00 95.62 129 PHE A O 1
ATOM 1048 N N . SER A 1 130 ? -11.221 -0.538 21.564 1.00 95.06 130 SER A N 1
ATOM 1049 C CA . SER A 1 130 ? -11.774 -1.273 22.701 1.00 95.06 130 SER A CA 1
ATOM 1050 C C . SER A 1 130 ? -12.555 -2.505 22.249 1.00 95.06 130 SER A C 1
ATOM 1052 O O . SER A 1 130 ? -13.117 -2.536 21.155 1.00 95.06 130 SER A O 1
ATOM 1054 N N . TRP A 1 131 ? -12.577 -3.532 23.100 1.00 95.06 131 TRP A N 1
ATOM 1055 C CA . TRP A 1 131 ? -13.485 -4.663 22.942 1.00 95.06 131 TRP A CA 1
ATOM 1056 C C . TRP A 1 131 ? -14.894 -4.252 23.363 1.00 95.06 131 TRP A C 1
ATOM 1058 O O . TRP A 1 131 ? -15.063 -3.520 24.340 1.00 95.06 131 TRP A O 1
ATOM 1068 N N . THR A 1 132 ? -15.899 -4.757 22.657 1.00 90.75 132 THR A N 1
ATOM 1069 C CA . THR A 1 132 ? -17.306 -4.553 22.997 1.00 90.75 132 THR A CA 1
ATOM 1070 C C . THR A 1 132 ? -18.071 -5.861 22.845 1.00 90.75 132 THR A C 1
ATOM 1072 O O . THR A 1 132 ? -17.888 -6.575 21.862 1.00 90.75 132 THR A O 1
ATOM 1075 N N . ASP A 1 133 ? -18.928 -6.154 23.822 1.00 88.25 133 ASP A N 1
ATOM 1076 C CA . ASP A 1 133 ? -19.881 -7.271 23.786 1.00 88.25 133 ASP A CA 1
ATOM 1077 C C . ASP A 1 133 ? -21.271 -6.807 23.301 1.00 88.25 133 ASP A C 1
ATOM 1079 O O . ASP A 1 133 ? -22.263 -7.528 23.427 1.00 88.25 133 ASP A O 1
ATOM 1083 N N . GLU A 1 134 ? -21.385 -5.564 22.819 1.00 85.88 134 GLU A N 1
ATOM 1084 C CA . GLU A 1 134 ? -22.650 -5.018 22.337 1.00 85.88 134 GLU A CA 1
ATOM 1085 C C . GLU A 1 134 ? -23.111 -5.725 21.057 1.00 85.88 134 GLU A C 1
ATOM 1087 O O . GLU A 1 134 ? -22.350 -5.903 20.105 1.00 85.88 134 GLU A O 1
ATOM 1092 N N . ASP A 1 135 ? -24.396 -6.082 21.016 1.00 84.00 135 ASP A N 1
ATOM 1093 C CA . ASP A 1 135 ? -25.038 -6.632 19.823 1.00 84.00 135 ASP A CA 1
ATOM 1094 C C . ASP A 1 135 ? -25.297 -5.504 18.812 1.00 84.00 135 ASP A C 1
ATOM 1096 O O . ASP A 1 135 ? -26.330 -4.823 18.830 1.00 84.00 135 ASP A O 1
ATOM 1100 N N . VAL A 1 136 ? -24.296 -5.243 17.971 1.00 85.88 136 VAL A N 1
ATOM 1101 C CA . VAL A 1 136 ? -24.338 -4.201 16.945 1.00 85.88 136 VAL A CA 1
ATOM 1102 C C . VAL A 1 136 ? -24.874 -4.784 15.646 1.00 85.88 136 VAL A C 1
ATOM 1104 O O . VAL A 1 136 ? -24.267 -5.655 15.023 1.00 85.88 136 VAL A O 1
ATOM 1107 N N . ASN A 1 137 ? -25.985 -4.227 15.163 1.00 87.69 137 ASN A N 1
ATOM 1108 C CA . ASN A 1 137 ? -26.477 -4.532 13.826 1.00 87.69 137 ASN A CA 1
ATOM 1109 C C . ASN A 1 137 ? -25.629 -3.811 12.766 1.00 87.69 137 ASN A C 1
ATOM 1111 O O . ASN A 1 137 ? -25.976 -2.717 12.310 1.00 87.69 137 ASN A O 1
ATOM 1115 N N . PHE A 1 138 ? -24.524 -4.446 12.376 1.00 83.88 138 PHE A N 1
ATOM 1116 C CA . PHE A 1 138 ? -23.539 -3.909 11.436 1.00 83.88 138 PHE A CA 1
ATOM 1117 C C . PHE A 1 138 ? -24.124 -3.520 10.072 1.00 83.88 138 PHE A C 1
ATOM 1119 O O . PHE A 1 138 ? -23.623 -2.598 9.440 1.00 83.88 138 PHE A O 1
ATOM 1126 N N . MET A 1 139 ? -25.228 -4.143 9.643 1.00 87.25 139 MET A N 1
ATOM 1127 C CA . MET A 1 139 ? -25.895 -3.824 8.370 1.00 87.25 139 MET A CA 1
ATOM 1128 C C . MET A 1 139 ? -26.517 -2.420 8.343 1.00 87.25 139 MET A C 1
ATOM 1130 O O . MET A 1 139 ? -26.853 -1.919 7.273 1.00 87.25 139 MET A O 1
ATOM 1134 N N . ASN A 1 140 ? -26.698 -1.798 9.511 1.00 89.88 140 ASN A N 1
ATOM 1135 C CA . ASN A 1 140 ? -27.288 -0.468 9.653 1.00 89.88 140 ASN A CA 1
ATOM 1136 C C . ASN A 1 140 ? -26.266 0.612 10.043 1.00 89.88 140 ASN A C 1
ATOM 1138 O O . ASN A 1 140 ? -26.665 1.755 10.274 1.00 89.88 140 ASN A O 1
ATOM 1142 N N . VAL A 1 141 ? -24.980 0.269 10.150 1.00 88.56 141 VAL A N 1
ATOM 1143 C CA . VAL A 1 141 ? -23.920 1.232 10.473 1.00 88.56 141 VAL A CA 1
ATOM 1144 C C . VAL A 1 141 ? -23.471 1.927 9.179 1.00 88.56 141 VAL A C 1
ATOM 1146 O O . VAL A 1 141 ? -23.109 1.235 8.230 1.00 88.56 141 VAL A O 1
ATOM 1149 N N . PRO A 1 142 ? -23.505 3.270 9.096 1.00 91.62 142 PRO A N 1
ATOM 1150 C CA . PRO A 1 142 ? -22.990 3.998 7.937 1.00 91.62 142 PRO A CA 1
ATOM 1151 C C . PRO A 1 142 ? -21.471 3.851 7.772 1.00 91.62 142 PRO A C 1
ATOM 1153 O O . PRO A 1 142 ? -20.742 3.831 8.763 1.00 91.62 142 PRO A O 1
ATOM 1156 N N . ASP A 1 143 ? -20.989 3.854 6.526 1.00 88.06 143 ASP A N 1
ATOM 1157 C CA . ASP A 1 143 ? -19.551 3.782 6.206 1.00 88.06 143 ASP A CA 1
ATOM 1158 C C . ASP A 1 143 ? -18.745 4.989 6.736 1.00 88.06 143 ASP A C 1
ATOM 1160 O O . ASP A 1 143 ? -17.532 4.904 6.918 1.00 88.06 143 ASP A O 1
ATOM 1164 N N . ASP A 1 144 ? -19.408 6.125 6.972 1.00 91.12 144 ASP A N 1
ATOM 1165 C CA . ASP A 1 144 ? -18.847 7.368 7.517 1.00 91.12 144 ASP A CA 1
ATOM 1166 C C . ASP A 1 144 ? -19.190 7.585 9.002 1.00 91.12 144 ASP A C 1
ATOM 1168 O O . ASP A 1 144 ? -19.109 8.705 9.512 1.00 91.12 144 ASP A O 1
ATOM 1172 N N . SER A 1 145 ? -19.577 6.515 9.703 1.00 91.69 145 SER A N 1
ATOM 1173 C CA . SER A 1 145 ? -19.801 6.533 11.148 1.00 91.69 145 SER A CA 1
ATOM 1174 C C . SER A 1 145 ? -18.545 6.979 11.906 1.00 91.69 145 SER A C 1
ATOM 1176 O O . SER A 1 145 ? -17.421 6.607 11.570 1.00 91.69 145 SER A O 1
ATOM 1178 N N . GLU A 1 146 ? -18.746 7.741 12.984 1.00 91.38 146 GLU A N 1
ATOM 1179 C CA . GLU A 1 146 ? -17.671 8.148 13.898 1.00 91.38 146 GLU A CA 1
ATOM 1180 C C . GLU A 1 146 ? -17.042 6.940 14.611 1.00 91.38 146 GLU A C 1
ATOM 1182 O O . GLU A 1 146 ? -15.847 6.940 14.899 1.00 91.38 146 GLU A O 1
ATOM 1187 N N . ILE A 1 147 ? -17.840 5.891 14.845 1.00 90.75 147 ILE A N 1
ATOM 1188 C CA . ILE A 1 147 ? -17.405 4.628 15.446 1.00 90.75 147 ILE A CA 1
ATOM 1189 C C . ILE A 1 147 ? -17.438 3.539 14.374 1.00 90.75 147 ILE A C 1
ATOM 1191 O O . ILE A 1 147 ? -18.491 3.265 13.790 1.00 90.75 147 ILE A O 1
ATOM 1195 N N . GLY A 1 148 ? -16.280 2.924 14.136 1.00 91.94 148 GLY A N 1
ATOM 1196 C CA . GLY A 1 148 ? -16.125 1.746 13.286 1.00 91.94 148 GLY A CA 1
ATOM 1197 C C . GLY A 1 148 ? -16.071 0.460 14.107 1.00 91.94 148 GLY A C 1
ATOM 1198 O O . GLY A 1 148 ? -15.672 0.471 15.270 1.00 91.94 148 GLY A O 1
ATOM 1199 N N . TYR A 1 149 ? -16.436 -0.658 13.483 1.00 91.75 149 TYR A N 1
ATOM 1200 C CA . TYR A 1 149 ? -16.464 -1.972 14.121 1.00 91.75 149 TYR A CA 1
ATOM 1201 C C . TYR A 1 149 ? -15.717 -2.998 13.266 1.00 91.75 149 TYR A C 1
ATOM 1203 O O . TYR A 1 149 ? -15.785 -2.963 12.036 1.00 91.75 149 TYR A O 1
ATOM 1211 N N . ILE A 1 150 ? -15.019 -3.925 13.921 1.00 92.06 150 ILE A N 1
ATOM 1212 C CA . ILE A 1 150 ? -14.408 -5.098 13.289 1.00 92.06 150 ILE A CA 1
ATOM 1213 C C . ILE A 1 150 ? -15.046 -6.320 13.939 1.00 92.06 150 ILE A C 1
ATOM 1215 O O . ILE A 1 150 ? -15.064 -6.424 15.162 1.00 92.06 150 ILE A O 1
ATOM 1219 N N . PHE A 1 151 ? -15.570 -7.230 13.123 1.00 90.06 151 PHE A N 1
ATOM 1220 C CA . PHE A 1 151 ? -16.332 -8.381 13.595 1.00 90.06 151 PHE A CA 1
ATOM 1221 C C . PHE A 1 151 ? -15.612 -9.690 13.276 1.00 90.06 151 PHE A C 1
ATOM 1223 O O . PHE A 1 151 ? -15.053 -9.851 12.191 1.00 90.06 151 PHE A O 1
ATOM 1230 N N . GLU A 1 152 ? -15.691 -10.643 14.200 1.00 88.69 152 GLU A N 1
ATOM 1231 C CA . GLU A 1 152 ? -15.489 -12.065 13.922 1.00 88.69 152 GLU A CA 1
ATOM 1232 C C . GLU A 1 152 ? -16.859 -12.732 13.953 1.00 88.69 152 GLU A C 1
ATOM 1234 O O . GLU A 1 152 ? -17.614 -12.589 14.914 1.00 88.69 152 GLU A O 1
ATOM 1239 N N . VAL A 1 153 ? -17.212 -13.374 12.843 1.00 86.81 153 VAL A N 1
ATOM 1240 C CA . VAL A 1 153 ? -18.551 -13.909 12.600 1.00 86.81 153 VAL A CA 1
ATOM 1241 C C . VAL A 1 153 ? -18.452 -15.296 11.996 1.00 86.81 153 VAL A C 1
ATOM 1243 O O . VAL A 1 153 ? -17.540 -15.579 11.216 1.00 86.81 153 VAL A O 1
ATOM 1246 N N . ASP A 1 154 ? -19.439 -16.128 12.303 1.00 88.81 154 ASP A N 1
ATOM 1247 C CA . ASP A 1 154 ? -19.690 -17.354 11.560 1.00 88.81 154 ASP A CA 1
ATOM 1248 C C . ASP A 1 154 ? -20.499 -17.018 10.303 1.00 88.81 154 ASP A C 1
ATOM 1250 O O . ASP A 1 154 ? -21.533 -16.347 10.371 1.00 88.81 154 ASP A O 1
ATOM 1254 N N . LEU A 1 155 ? -20.028 -17.479 9.144 1.00 87.25 155 LEU A N 1
ATOM 1255 C CA . LEU A 1 155 ? -20.677 -17.239 7.858 1.00 87.25 155 LEU A CA 1
ATOM 1256 C C . LEU A 1 155 ? -21.197 -18.553 7.272 1.00 87.25 155 LEU A C 1
ATOM 1258 O O . LEU A 1 155 ? -20.433 -19.485 7.027 1.00 87.25 155 LEU A O 1
ATOM 1262 N N . GLU A 1 156 ? -22.498 -18.607 6.993 1.00 90.31 156 GLU A N 1
ATOM 1263 C CA . GLU A 1 156 ? -23.092 -19.671 6.186 1.00 90.31 156 GLU A CA 1
ATOM 1264 C C . GLU A 1 156 ? -23.066 -19.257 4.711 1.00 90.31 156 GLU A C 1
ATOM 1266 O O . GLU A 1 156 ? -23.520 -18.165 4.359 1.00 90.31 156 GLU A O 1
ATOM 1271 N N . TYR A 1 157 ? -22.519 -20.116 3.845 1.00 88.25 157 TYR A N 1
ATOM 1272 C CA . TYR A 1 157 ? -22.371 -19.825 2.420 1.00 88.25 157 TYR A CA 1
ATOM 1273 C C . TYR A 1 157 ? -23.193 -20.791 1.552 1.00 88.25 157 TYR A C 1
ATOM 1275 O O . TYR A 1 157 ? -22.734 -21.908 1.298 1.00 88.25 157 TYR A O 1
ATOM 1283 N N . PRO A 1 158 ? -24.393 -20.382 1.092 1.00 92.38 158 PRO A N 1
ATOM 1284 C CA . PRO A 1 158 ? -25.319 -21.257 0.376 1.00 92.38 158 PRO A CA 1
ATOM 1285 C C . PRO A 1 158 ? -24.714 -21.894 -0.878 1.00 92.38 158 PRO A C 1
ATOM 1287 O O . PRO A 1 158 ? -24.138 -21.194 -1.714 1.00 92.38 158 PRO A O 1
ATOM 1290 N N . ASP A 1 159 ? -24.922 -23.203 -1.046 1.00 91.19 159 ASP A N 1
ATOM 1291 C CA . ASP A 1 159 ? -24.388 -23.991 -2.171 1.00 91.19 159 ASP A CA 1
ATOM 1292 C C . ASP A 1 159 ? -24.797 -23.433 -3.544 1.00 91.19 159 ASP A C 1
ATOM 1294 O O . ASP A 1 159 ? -24.031 -23.464 -4.505 1.00 91.19 159 ASP A O 1
ATOM 1298 N N . GLU A 1 160 ? -25.992 -22.850 -3.636 1.00 94.12 160 GLU A N 1
ATOM 1299 C CA . GLU A 1 160 ? -26.518 -22.235 -4.859 1.00 94.12 160 GLU A CA 1
ATOM 1300 C C . GLU A 1 160 ? -25.701 -21.031 -5.363 1.00 94.12 160 GLU A C 1
ATOM 1302 O O . GLU A 1 160 ? -25.785 -20.684 -6.543 1.00 94.12 160 GLU A O 1
ATOM 1307 N N . LEU A 1 161 ? -24.888 -20.405 -4.503 1.00 90.12 161 LEU A N 1
ATOM 1308 C CA . LEU A 1 161 ? -24.044 -19.260 -4.858 1.00 90.12 161 LEU A CA 1
ATOM 1309 C C . LEU A 1 161 ? -22.628 -19.658 -5.287 1.00 90.12 161 LEU A C 1
ATOM 1311 O O . LEU A 1 161 ? -21.893 -18.817 -5.810 1.00 90.12 161 LEU A O 1
ATOM 1315 N N . HIS A 1 162 ? -22.222 -20.915 -5.082 1.00 88.19 162 HIS A N 1
ATOM 1316 C CA . HIS A 1 162 ? -20.833 -21.338 -5.293 1.00 88.19 162 HIS A CA 1
ATOM 1317 C C . HIS A 1 162 ? -20.413 -21.200 -6.757 1.00 88.19 162 HIS A C 1
ATOM 1319 O O . HIS A 1 162 ? -19.356 -20.636 -7.036 1.00 88.19 162 HIS A O 1
ATOM 1325 N N . ASP A 1 163 ? -21.264 -21.625 -7.693 1.00 86.62 163 ASP A N 1
ATOM 1326 C CA . ASP A 1 163 ? -20.987 -21.502 -9.129 1.00 86.62 163 ASP A CA 1
ATOM 1327 C C . ASP A 1 163 ? -20.959 -20.037 -9.586 1.00 86.62 163 ASP A C 1
ATOM 1329 O O . ASP A 1 163 ? -20.108 -19.648 -10.389 1.00 86.62 163 ASP A O 1
ATOM 1333 N N . LEU A 1 164 ? -21.858 -19.203 -9.045 1.00 88.06 164 LEU A N 1
ATOM 1334 C CA . LEU A 1 164 ? -21.959 -17.784 -9.397 1.00 88.06 164 LEU A CA 1
ATOM 1335 C C . LEU A 1 164 ? -20.718 -17.000 -8.951 1.00 88.06 164 LEU A C 1
ATOM 1337 O O . LEU A 1 164 ? -20.200 -16.164 -9.691 1.00 88.06 164 LEU A O 1
ATOM 1341 N N . HIS A 1 165 ? -20.233 -17.277 -7.744 1.00 88.19 165 HIS A N 1
ATOM 1342 C CA . HIS A 1 165 ? -19.089 -16.594 -7.146 1.00 88.19 165 HIS A CA 1
ATOM 1343 C C . HIS A 1 165 ? -17.766 -17.335 -7.370 1.00 88.19 165 HIS A C 1
ATOM 1345 O O . HIS A 1 165 ? -16.741 -16.943 -6.817 1.00 88.19 165 HIS A O 1
ATOM 1351 N N . ASN A 1 166 ? -17.744 -18.369 -8.215 1.00 82.81 166 ASN A N 1
ATOM 1352 C CA . ASN A 1 166 ? -16.533 -19.133 -8.517 1.00 82.81 166 ASN A CA 1
ATOM 1353 C C . ASN A 1 166 ? -15.404 -18.242 -9.065 1.00 82.81 166 ASN A C 1
ATOM 1355 O O . ASN A 1 166 ? -14.233 -18.528 -8.870 1.00 82.81 166 ASN A O 1
ATOM 1359 N N . CYS A 1 167 ? -15.742 -17.133 -9.727 1.00 82.31 167 CYS A N 1
ATOM 1360 C CA . CYS A 1 167 ? -14.771 -16.171 -10.251 1.00 82.31 167 CYS A CA 1
ATOM 1361 C C . CYS A 1 167 ? -14.276 -15.144 -9.223 1.00 82.31 167 CYS A C 1
ATOM 1363 O O . CYS A 1 167 ? -13.317 -14.437 -9.525 1.00 82.31 167 CYS A O 1
ATOM 1365 N N . TYR A 1 168 ? -14.956 -15.008 -8.083 1.00 84.88 168 TYR A N 1
ATOM 1366 C CA . TYR A 1 168 ? -14.636 -14.048 -7.029 1.00 84.88 168 TYR A CA 1
ATOM 1367 C C . TYR A 1 168 ? -15.289 -14.491 -5.704 1.00 84.88 168 TYR A C 1
ATOM 1369 O O . TYR A 1 168 ? -16.357 -13.988 -5.341 1.00 84.88 168 TYR A O 1
ATOM 1377 N N . PRO A 1 169 ? -14.701 -15.476 -5.001 1.00 83.19 169 PRO A N 1
ATOM 1378 C CA . PRO A 1 169 ? -15.265 -15.975 -3.755 1.00 83.19 169 PRO A CA 1
ATOM 1379 C C . PRO A 1 169 ? -15.227 -14.886 -2.680 1.00 83.19 169 PRO A C 1
ATOM 1381 O O . PRO A 1 169 ? -14.227 -14.183 -2.512 1.00 83.19 169 PRO A O 1
ATOM 1384 N N . LEU A 1 170 ? -16.332 -14.750 -1.952 1.00 85.88 170 LEU A N 1
ATOM 1385 C CA . LEU A 1 170 ? -16.462 -13.780 -0.871 1.00 85.88 170 LEU A CA 1
ATOM 1386 C C . LEU A 1 170 ? -15.811 -14.314 0.410 1.00 85.88 170 LEU A C 1
ATOM 1388 O O . LEU A 1 170 ? -15.781 -15.520 0.635 1.00 85.88 170 LEU A O 1
ATOM 1392 N N . ALA A 1 171 ? -15.302 -13.400 1.241 1.00 85.25 171 ALA A N 1
ATOM 1393 C CA . ALA A 1 171 ? -14.676 -13.700 2.533 1.00 85.25 171 ALA A CA 1
ATOM 1394 C C . ALA A 1 171 ? -13.569 -14.787 2.483 1.00 85.25 171 ALA A C 1
ATOM 1396 O O . ALA A 1 171 ? -13.647 -15.785 3.198 1.00 85.25 171 ALA A O 1
ATOM 1397 N N . PRO A 1 172 ? -12.510 -14.619 1.662 1.00 81.06 172 PRO A N 1
ATOM 1398 C CA . PRO A 1 172 ? -11.431 -15.599 1.592 1.00 81.06 172 PRO A CA 1
ATOM 1399 C C . PRO A 1 172 ? -10.669 -15.709 2.924 1.00 81.06 172 PRO A C 1
ATOM 1401 O O . PRO A 1 172 ? -10.148 -14.724 3.468 1.00 81.06 172 PRO A O 1
ATOM 1404 N N . GLU A 1 173 ? -10.544 -16.938 3.417 1.00 78.06 173 GLU A N 1
ATOM 1405 C CA . GLU A 1 173 ? -9.801 -17.259 4.632 1.00 78.06 173 GLU A CA 1
ATOM 1406 C C . GLU A 1 173 ? -8.412 -17.826 4.312 1.00 78.06 173 GLU A C 1
ATOM 1408 O O . GLU A 1 173 ? -8.220 -18.599 3.370 1.00 78.06 173 GLU A O 1
ATOM 1413 N N . LYS A 1 174 ? -7.416 -17.447 5.119 1.00 76.56 174 LYS A N 1
ATOM 1414 C CA . LYS A 1 174 ? -6.090 -18.063 5.081 1.00 76.56 174 LYS A CA 1
ATOM 1415 C C . LYS A 1 174 ? -6.143 -19.381 5.855 1.00 76.56 174 LYS A C 1
ATOM 1417 O O . LYS A 1 174 ? -6.040 -19.377 7.077 1.00 76.56 174 LYS A O 1
ATOM 1422 N N . ILE A 1 175 ? -6.268 -20.493 5.138 1.00 73.38 175 ILE A N 1
ATOM 1423 C CA . ILE A 1 175 ? -6.303 -21.836 5.726 1.00 73.38 175 ILE A CA 1
ATOM 1424 C C . ILE A 1 175 ? -4.990 -22.560 5.424 1.00 73.38 175 ILE A C 1
ATOM 1426 O O . ILE A 1 175 ? -4.546 -22.625 4.277 1.00 73.38 175 ILE A O 1
ATOM 1430 N N . GLU A 1 176 ? -4.378 -23.142 6.451 1.00 68.00 176 GLU A N 1
ATOM 1431 C CA . GLU A 1 176 ? -3.290 -24.101 6.278 1.00 68.00 176 GLU A CA 1
ATOM 1432 C C . GLU A 1 176 ? -3.883 -25.487 5.985 1.00 68.00 176 GLU A C 1
ATOM 1434 O O . GLU A 1 176 ? -4.608 -26.072 6.792 1.00 68.00 176 GLU A O 1
ATOM 1439 N N . LEU A 1 177 ? -3.620 -26.009 4.786 1.00 65.69 177 LEU A N 1
ATOM 1440 C CA . LEU A 1 177 ? -4.186 -27.280 4.337 1.00 65.69 177 LEU A CA 1
ATOM 1441 C C . LEU A 1 177 ? -3.434 -28.458 4.970 1.00 65.69 177 LEU A C 1
ATOM 1443 O O . LEU A 1 177 ? -2.434 -28.928 4.433 1.00 65.69 177 LEU A O 1
ATOM 1447 N N . TYR A 1 178 ? -3.945 -28.975 6.087 1.00 56.44 178 TYR A N 1
ATOM 1448 C CA . TYR A 1 178 ? -3.382 -30.158 6.753 1.00 56.44 178 TYR A CA 1
ATOM 1449 C C . TYR A 1 178 ? -3.988 -31.492 6.291 1.00 56.44 178 TYR A C 1
ATOM 1451 O O . TYR A 1 178 ? -3.477 -32.552 6.654 1.00 56.44 178 TYR A O 1
ATOM 1459 N N . HIS A 1 179 ? -5.070 -31.477 5.502 1.00 54.62 179 HIS A N 1
ATOM 1460 C CA . HIS A 1 179 ? -5.810 -32.696 5.168 1.00 54.62 179 HIS A CA 1
ATOM 1461 C C . HIS A 1 179 ? -5.631 -33.131 3.695 1.00 54.62 179 HIS A C 1
ATOM 1463 O O . HIS A 1 179 ? -5.916 -32.344 2.787 1.00 54.62 179 HIS A O 1
ATOM 1469 N N . PRO A 1 180 ? -5.245 -34.398 3.424 1.00 54.47 180 PRO A N 1
ATOM 1470 C CA . PRO A 1 180 ? -5.031 -34.922 2.068 1.00 54.47 180 PRO A CA 1
ATOM 1471 C C . PRO A 1 180 ? -6.240 -34.810 1.125 1.00 54.47 180 PRO A C 1
ATOM 1473 O O . PRO A 1 180 ? -6.062 -34.718 -0.086 1.00 54.47 180 PRO A O 1
ATOM 1476 N N . SER A 1 181 ? -7.469 -34.789 1.652 1.00 54.69 181 SER A N 1
ATOM 1477 C CA . SER A 1 181 ? -8.693 -34.710 0.834 1.00 54.69 181 SER A CA 1
ATOM 1478 C C . SER A 1 181 ? -8.868 -33.368 0.111 1.00 54.69 181 SER A C 1
ATOM 1480 O O . SER A 1 181 ? -9.422 -33.341 -0.983 1.00 54.69 181 SER A O 1
ATOM 1482 N N . PHE A 1 182 ? -8.355 -32.258 0.659 1.00 51.09 182 PHE A N 1
ATOM 1483 C CA . PHE A 1 182 ? -8.381 -30.955 -0.029 1.00 51.09 182 PHE A CA 1
ATOM 1484 C C . PHE A 1 182 ? -7.390 -30.901 -1.203 1.00 51.09 182 PHE A C 1
ATOM 1486 O O . PHE A 1 182 ? -7.554 -30.113 -2.139 1.00 51.09 182 PHE A O 1
ATOM 1493 N N . MET A 1 183 ? -6.377 -31.776 -1.188 1.00 52.28 183 MET A N 1
ATOM 1494 C CA . MET A 1 183 ? -5.422 -31.900 -2.285 1.00 52.28 183 MET A CA 1
ATOM 1495 C C . MET A 1 183 ? -6.014 -32.624 -3.497 1.00 52.28 183 MET A C 1
ATOM 1497 O O . MET A 1 183 ? -5.538 -32.427 -4.605 1.00 52.28 183 MET A O 1
ATOM 1501 N N . GLU A 1 184 ? -7.050 -33.449 -3.340 1.00 52.72 184 GLU A N 1
ATOM 1502 C CA . GLU A 1 184 ? -7.568 -34.277 -4.438 1.00 52.72 184 GLU A CA 1
ATOM 1503 C C . GLU A 1 184 ? -8.278 -33.443 -5.520 1.00 52.72 184 GLU A C 1
ATOM 1505 O O . GLU A 1 184 ? -8.111 -33.691 -6.716 1.00 52.72 184 GLU A O 1
ATOM 1510 N N . HIS A 1 185 ? -8.991 -32.382 -5.119 1.00 49.91 185 HIS A N 1
ATOM 1511 C CA . HIS A 1 185 ? -9.612 -31.442 -6.055 1.00 49.91 185 HIS A CA 1
ATOM 1512 C C . HIS A 1 185 ? -8.580 -30.508 -6.703 1.00 49.91 185 HIS A C 1
ATOM 1514 O O . HIS A 1 185 ? -8.582 -30.333 -7.919 1.00 49.91 185 HIS A O 1
ATOM 1520 N N . SER A 1 186 ? -7.643 -29.966 -5.920 1.00 50.25 186 SER A N 1
ATOM 1521 C CA . SER A 1 186 ? -6.583 -29.081 -6.426 1.00 50.25 186 SER A CA 1
ATOM 1522 C C . SER A 1 186 ? -5.597 -29.813 -7.348 1.00 50.25 186 SER A C 1
ATOM 1524 O O . SER A 1 186 ? -5.229 -29.268 -8.388 1.00 50.25 186 SER A O 1
ATOM 1526 N N . LYS A 1 187 ? -5.277 -31.089 -7.082 1.00 49.81 187 LYS A N 1
ATOM 1527 C CA . LYS A 1 187 ? -4.496 -31.964 -7.983 1.00 49.81 187 LYS A CA 1
ATOM 1528 C C . LYS A 1 187 ? -5.101 -32.090 -9.382 1.00 49.81 187 LYS A C 1
ATOM 1530 O O . LYS A 1 187 ? -4.362 -32.252 -10.345 1.00 49.81 187 LYS A O 1
ATOM 1535 N N . LYS A 1 188 ? -6.425 -31.965 -9.520 1.00 47.47 188 LYS A N 1
ATOM 1536 C CA . LYS A 1 188 ? -7.119 -32.045 -10.815 1.00 47.47 188 LYS A CA 1
ATOM 1537 C C . LYS A 1 188 ? -6.910 -30.802 -11.698 1.00 47.47 188 LYS A C 1
ATOM 1539 O O . LYS A 1 188 ? -7.107 -30.875 -12.908 1.00 47.47 188 LYS A O 1
ATOM 1544 N N . PHE A 1 189 ? -6.508 -29.671 -11.110 1.00 45.53 189 PHE A N 1
ATOM 1545 C CA . PHE A 1 189 ? -6.318 -28.384 -11.799 1.00 45.53 189 PHE A CA 1
ATOM 1546 C C . PHE A 1 189 ? -4.856 -27.927 -11.872 1.00 45.53 189 PHE A C 1
ATOM 1548 O O . PHE A 1 189 ? -4.537 -27.003 -12.625 1.00 45.53 189 PHE A O 1
ATOM 1555 N N . VAL A 1 190 ? -3.960 -28.590 -11.141 1.00 42.97 190 VAL A N 1
ATOM 1556 C CA . VAL A 1 190 ? -2.519 -28.381 -11.236 1.00 42.97 190 VAL A CA 1
ATOM 1557 C C . VAL A 1 190 ? -2.011 -29.001 -12.546 1.00 42.97 190 VAL A C 1
ATOM 1559 O O . VAL A 1 190 ? -1.911 -30.211 -12.692 1.00 42.97 190 VAL A O 1
ATOM 1562 N N . LEU A 1 191 ? -1.669 -28.149 -13.518 1.00 46.59 191 LEU A N 1
ATOM 1563 C CA . LEU A 1 191 ? -0.940 -28.532 -14.740 1.00 46.59 191 LEU A CA 1
ATOM 1564 C C . LEU A 1 191 ? 0.571 -28.708 -14.503 1.00 46.59 191 LEU A C 1
ATOM 1566 O O . LEU A 1 191 ? 1.325 -28.929 -15.450 1.00 46.59 191 LEU A O 1
ATOM 1570 N N . LEU A 1 192 ? 1.039 -28.557 -13.263 1.00 42.00 192 LEU A N 1
ATOM 1571 C CA . LEU A 1 192 ? 2.409 -28.893 -12.902 1.00 42.00 192 LEU A CA 1
ATOM 1572 C C . LEU A 1 192 ? 2.470 -30.413 -12.697 1.00 42.00 192 LEU A C 1
ATOM 1574 O O . LEU A 1 192 ? 1.775 -30.920 -11.819 1.00 42.00 192 LEU A O 1
ATOM 1578 N N . PRO A 1 193 ? 3.285 -31.150 -13.472 1.00 51.22 193 PRO A N 1
ATOM 1579 C CA . PRO A 1 193 ? 3.611 -32.532 -13.135 1.00 51.22 193 PRO A CA 1
ATOM 1580 C C . PRO A 1 193 ? 4.028 -32.600 -11.660 1.00 51.22 193 PRO A C 1
ATOM 1582 O O . PRO A 1 193 ? 4.717 -31.684 -11.203 1.00 51.22 193 PRO A O 1
ATOM 1585 N N . GLU A 1 194 ? 3.625 -33.637 -10.916 1.00 49.41 194 GLU A N 1
ATOM 1586 C CA . GLU A 1 194 ? 3.914 -33.759 -9.471 1.00 49.41 194 GLU A CA 1
ATOM 1587 C C . GLU A 1 194 ? 5.408 -33.546 -9.144 1.00 49.41 194 GLU A C 1
ATOM 1589 O O . GLU A 1 194 ? 5.739 -32.984 -8.101 1.00 49.41 194 GLU A O 1
ATOM 1594 N N . GLU A 1 195 ? 6.301 -33.870 -10.084 1.00 50.03 195 GLU A N 1
ATOM 1595 C CA . GLU A 1 195 ? 7.745 -33.598 -10.026 1.00 50.03 195 GLU A CA 1
ATOM 1596 C C . GLU A 1 195 ? 8.090 -32.110 -9.826 1.00 50.03 195 GLU A C 1
ATOM 1598 O O . GLU A 1 195 ? 8.992 -31.776 -9.064 1.00 50.03 195 GLU A O 1
ATOM 1603 N N . ARG A 1 196 ? 7.357 -31.181 -10.453 1.00 45.38 196 ARG A N 1
ATOM 1604 C CA . ARG A 1 196 ? 7.588 -29.738 -10.262 1.00 45.38 196 ARG A CA 1
ATOM 1605 C C . ARG A 1 196 ? 7.049 -29.231 -8.931 1.00 45.38 196 ARG A C 1
ATOM 1607 O O . ARG A 1 196 ? 7.566 -28.248 -8.414 1.00 45.38 196 ARG A O 1
ATOM 1614 N N . LEU A 1 197 ? 6.019 -29.871 -8.382 1.00 43.22 197 LEU A N 1
ATOM 1615 C CA . LEU A 1 197 ? 5.444 -29.482 -7.095 1.00 43.22 197 LEU A CA 1
ATOM 1616 C C . LEU A 1 197 ? 6.353 -29.906 -5.937 1.00 43.22 197 LEU A C 1
ATOM 1618 O O . LEU A 1 197 ? 6.507 -29.151 -4.983 1.00 43.22 197 LEU A O 1
ATOM 1622 N N . GLN A 1 198 ? 7.022 -31.058 -6.068 1.00 43.50 198 GLN A N 1
ATOM 1623 C CA . GLN A 1 198 ? 8.100 -31.450 -5.159 1.00 43.50 198 GLN A CA 1
ATOM 1624 C C . GLN A 1 198 ? 9.251 -30.446 -5.206 1.00 43.50 198 GLN A C 1
ATOM 1626 O O . GLN A 1 198 ? 9.645 -29.978 -4.145 1.00 43.50 198 GLN A O 1
ATOM 1631 N N . ASN A 1 199 ? 9.675 -30.002 -6.395 1.00 45.06 199 ASN A N 1
ATOM 1632 C CA . ASN A 1 199 ? 10.702 -28.961 -6.517 1.00 45.06 199 ASN A CA 1
ATOM 1633 C C . ASN A 1 199 ? 10.269 -27.620 -5.896 1.00 45.06 199 ASN A C 1
ATOM 1635 O O . ASN A 1 199 ? 11.081 -26.959 -5.272 1.00 45.06 199 ASN A O 1
ATOM 1639 N N . PHE A 1 200 ? 8.992 -27.228 -5.978 1.00 42.94 200 PHE A N 1
ATOM 1640 C CA . PHE A 1 200 ? 8.502 -26.003 -5.322 1.00 42.94 200 PHE A CA 1
ATOM 1641 C C . PHE A 1 200 ? 8.430 -26.099 -3.788 1.00 42.94 200 PHE A C 1
ATOM 1643 O O . PHE A 1 200 ? 8.530 -25.078 -3.113 1.00 42.94 200 PHE A O 1
ATOM 1650 N N . VAL A 1 201 ? 8.236 -27.302 -3.237 1.00 44.41 201 VAL A N 1
ATOM 1651 C CA . VAL A 1 201 ? 8.212 -27.544 -1.783 1.00 44.41 201 VAL A CA 1
ATOM 1652 C C . VAL A 1 201 ? 9.626 -27.778 -1.231 1.00 44.41 201 VAL A C 1
ATOM 1654 O O . VAL A 1 201 ? 9.867 -27.492 -0.060 1.00 44.41 201 VAL A O 1
ATOM 1657 N N . SER A 1 202 ? 10.570 -28.257 -2.052 1.00 43.62 202 SER A N 1
ATOM 1658 C CA . SER A 1 202 ? 11.953 -28.543 -1.646 1.00 43.62 202 SER A CA 1
ATOM 1659 C C . SER A 1 202 ? 12.969 -27.449 -1.998 1.00 43.62 202 SER A C 1
ATOM 1661 O O . SER A 1 202 ? 13.975 -27.323 -1.309 1.00 43.62 202 SER A O 1
ATOM 1663 N N . GLU A 1 203 ? 12.747 -26.623 -3.023 1.00 51.06 203 GLU A N 1
ATOM 1664 C CA . GLU A 1 203 ? 13.699 -25.574 -3.419 1.00 51.06 203 GLU A CA 1
ATOM 1665 C C . GLU A 1 203 ? 13.473 -24.264 -2.655 1.00 51.06 203 GLU A C 1
ATOM 1667 O O . GLU A 1 203 ? 13.095 -23.255 -3.241 1.00 51.06 203 GLU A O 1
ATOM 1672 N N . GLN A 1 204 ? 13.751 -24.253 -1.350 1.00 52.19 204 GLN A N 1
ATOM 1673 C CA . GLN A 1 204 ? 14.197 -23.035 -0.643 1.00 52.19 204 GLN A CA 1
ATOM 1674 C C . GLN A 1 204 ? 15.157 -23.325 0.519 1.00 52.19 204 GLN A C 1
ATOM 1676 O O . GLN A 1 204 ? 15.306 -22.513 1.430 1.00 52.19 204 GLN A O 1
ATOM 1681 N N . LEU A 1 205 ? 15.858 -24.454 0.494 1.00 45.88 205 LEU A N 1
ATOM 1682 C CA . LEU A 1 205 ? 17.018 -24.640 1.353 1.00 45.88 205 LEU A CA 1
ATOM 1683 C C . LEU A 1 205 ? 18.226 -24.741 0.432 1.00 45.88 205 LEU A C 1
ATOM 1685 O O . LEU A 1 205 ? 18.261 -25.561 -0.482 1.00 45.88 205 LEU A O 1
ATOM 1689 N N . SER A 1 206 ? 19.200 -23.852 0.612 1.00 59.97 206 SER A N 1
ATOM 1690 C CA . SER A 1 206 ? 20.488 -24.044 -0.044 1.00 59.97 206 SER A CA 1
ATOM 1691 C C . SER A 1 206 ? 21.082 -25.384 0.413 1.00 59.97 206 SER A C 1
ATOM 1693 O O . SER A 1 206 ? 20.731 -25.894 1.476 1.00 59.97 206 SER A O 1
ATOM 1695 N N . GLU A 1 207 ? 22.021 -25.960 -0.343 1.00 65.06 207 GLU A N 1
ATOM 1696 C CA . GLU A 1 207 ? 22.721 -27.193 0.072 1.00 65.06 207 GLU A CA 1
ATOM 1697 C C . GLU A 1 207 ? 23.315 -27.071 1.496 1.00 65.06 207 GLU A C 1
ATOM 1699 O O . GLU A 1 207 ? 23.448 -28.051 2.231 1.00 65.06 207 GLU A O 1
ATOM 1704 N N . LEU A 1 208 ? 23.656 -25.842 1.902 1.00 64.69 208 LEU A N 1
ATOM 1705 C CA . LEU A 1 208 ? 24.033 -25.507 3.267 1.00 64.69 208 LEU A CA 1
ATOM 1706 C C . LEU A 1 208 ? 22.857 -25.704 4.231 1.00 64.69 208 LEU A C 1
ATOM 1708 O O . LEU A 1 208 ? 23.009 -26.419 5.216 1.00 64.69 208 LEU A O 1
ATOM 1712 N N . ASP A 1 209 ? 21.700 -25.111 3.950 1.00 62.88 209 ASP A N 1
ATOM 1713 C CA . ASP A 1 209 ? 20.529 -25.141 4.828 1.00 62.88 209 ASP A CA 1
ATOM 1714 C C . ASP A 1 209 ? 19.962 -26.557 5.018 1.00 62.88 209 ASP A C 1
ATOM 1716 O O . ASP A 1 209 ? 19.581 -26.913 6.133 1.00 62.88 209 ASP A O 1
ATOM 1720 N N . GLU A 1 210 ? 19.983 -27.405 3.984 1.00 71.25 210 GLU A N 1
ATOM 1721 C CA . GLU A 1 210 ? 19.603 -28.822 4.105 1.00 71.25 210 GLU A CA 1
ATOM 1722 C C . GLU A 1 210 ? 20.536 -29.571 5.068 1.00 71.25 210 GLU A C 1
ATOM 1724 O O . GLU A 1 210 ? 20.089 -30.285 5.976 1.00 71.25 210 GLU A O 1
ATOM 1729 N N . LYS A 1 211 ? 21.852 -29.353 4.932 1.00 72.56 211 LYS A N 1
ATOM 1730 C CA . LYS A 1 211 ? 2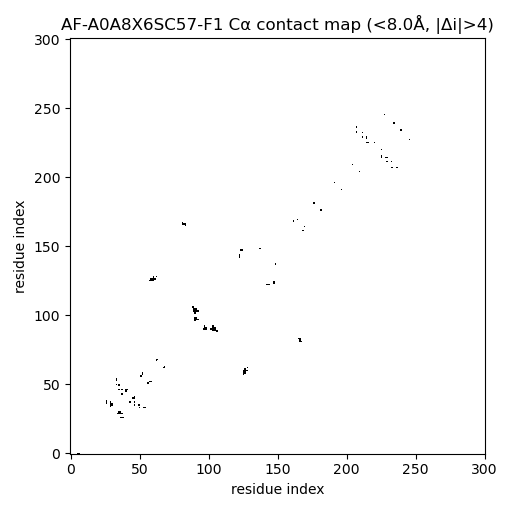2.848 -29.926 5.846 1.00 72.56 211 LYS A CA 1
ATOM 1731 C C . LYS A 1 211 ? 22.666 -29.389 7.263 1.00 72.56 211 LYS A C 1
ATOM 1733 O O . LYS A 1 211 ? 22.695 -30.176 8.210 1.00 72.56 211 LYS A O 1
ATOM 1738 N N . MET A 1 212 ? 22.413 -28.089 7.420 1.00 72.81 212 MET A N 1
ATOM 1739 C CA . MET A 1 212 ? 22.187 -27.449 8.719 1.00 72.81 212 MET A CA 1
ATOM 1740 C C . MET A 1 212 ? 20.941 -28.024 9.413 1.00 72.81 212 MET A C 1
ATOM 1742 O O . MET A 1 212 ? 21.001 -28.385 10.591 1.00 72.81 212 MET A O 1
ATOM 1746 N N . GLN A 1 213 ? 19.830 -28.185 8.687 1.00 70.56 213 GLN A N 1
ATOM 1747 C CA . GLN A 1 213 ? 18.601 -28.768 9.232 1.00 70.56 213 GLN A CA 1
ATOM 1748 C C . GLN A 1 213 ? 18.768 -30.237 9.631 1.00 70.56 213 GLN A C 1
ATOM 1750 O O . GLN A 1 213 ? 18.282 -30.633 10.694 1.00 70.56 213 GLN A O 1
ATOM 1755 N N . SER A 1 214 ? 19.491 -31.034 8.839 1.00 74.81 214 SER A N 1
ATOM 1756 C CA . SER A 1 214 ? 19.740 -32.448 9.149 1.00 74.81 214 SER A CA 1
ATOM 1757 C C . SER A 1 214 ? 20.482 -32.640 10.482 1.00 74.81 214 SER A C 1
ATOM 1759 O O . SER A 1 214 ? 20.164 -33.548 11.254 1.00 74.81 214 SER A O 1
ATOM 1761 N N . ILE A 1 215 ? 21.409 -31.729 10.809 1.00 74.25 215 ILE A N 1
ATOM 1762 C CA . ILE A 1 215 ? 22.142 -31.722 12.084 1.00 74.25 215 ILE A CA 1
ATOM 1763 C C . ILE A 1 215 ? 21.204 -31.368 13.238 1.00 74.25 215 ILE A C 1
ATOM 1765 O O . ILE A 1 215 ? 21.201 -32.041 14.272 1.00 74.25 215 ILE A O 1
ATOM 1769 N N . LEU A 1 216 ? 20.386 -30.324 13.067 1.00 70.62 216 LEU A N 1
ATOM 1770 C CA . LEU A 1 216 ? 19.470 -29.857 14.109 1.00 70.62 216 LEU A CA 1
ATOM 1771 C C . LEU A 1 216 ? 18.421 -30.923 14.459 1.00 70.62 216 LEU A C 1
ATOM 1773 O O . LEU A 1 216 ? 18.149 -31.156 15.642 1.00 70.62 216 LEU A O 1
ATOM 1777 N N . GLN A 1 217 ? 17.895 -31.617 13.446 1.00 72.75 217 GLN A N 1
ATOM 1778 C CA . GLN A 1 217 ? 16.860 -32.643 13.596 1.00 72.75 217 GLN A CA 1
ATOM 1779 C C . GLN A 1 217 ? 17.386 -33.989 14.122 1.00 72.75 217 GLN A C 1
ATOM 1781 O O . GLN A 1 217 ? 16.591 -34.826 14.561 1.00 72.75 217 GLN A O 1
ATOM 1786 N N . ASN A 1 218 ? 18.705 -34.213 14.139 1.00 74.94 218 ASN A N 1
ATOM 1787 C CA . ASN A 1 218 ? 19.278 -35.458 14.637 1.00 74.94 218 ASN A CA 1
ATOM 1788 C C . ASN A 1 218 ? 19.106 -35.575 16.163 1.00 74.94 218 ASN A C 1
ATOM 1790 O O . ASN A 1 218 ? 19.775 -34.898 16.945 1.00 74.94 218 ASN A O 1
ATOM 1794 N N . LYS A 1 219 ? 18.199 -36.451 16.607 1.00 70.81 219 LYS A N 1
ATOM 1795 C CA . LYS A 1 219 ? 17.906 -36.677 18.035 1.00 70.81 219 LYS A CA 1
ATOM 1796 C C . LYS A 1 219 ? 18.982 -37.487 18.772 1.00 70.81 219 LYS A C 1
ATOM 1798 O O . LYS A 1 219 ? 18.925 -37.569 19.993 1.00 70.81 219 LYS A O 1
ATOM 1803 N N . ASN A 1 220 ? 19.946 -38.067 18.051 1.00 76.25 220 ASN A N 1
ATOM 1804 C CA . ASN A 1 220 ? 20.984 -38.933 18.617 1.00 76.25 220 ASN A CA 1
ATOM 1805 C C . ASN A 1 220 ? 22.297 -38.196 18.938 1.00 76.25 220 ASN A C 1
ATOM 1807 O O . ASN A 1 220 ? 23.199 -38.811 19.499 1.00 76.25 220 ASN A O 1
ATOM 1811 N N . MET A 1 221 ? 22.418 -36.913 18.580 1.00 73.00 221 MET A N 1
ATOM 1812 C CA . MET A 1 221 ? 23.593 -36.079 18.871 1.00 73.00 221 MET A CA 1
ATOM 1813 C C . MET A 1 221 ? 23.313 -35.131 20.030 1.00 73.00 221 MET A C 1
ATOM 1815 O O . MET A 1 221 ? 22.211 -34.582 20.134 1.00 73.00 221 MET A O 1
ATOM 1819 N N . ASN A 1 222 ? 24.323 -34.899 20.867 1.00 77.44 222 ASN A N 1
ATOM 1820 C CA . ASN A 1 222 ? 24.230 -33.870 21.899 1.00 77.44 222 ASN A CA 1
ATOM 1821 C C . ASN A 1 222 ? 24.366 -32.462 21.282 1.00 77.44 222 ASN A C 1
ATOM 1823 O O . ASN A 1 222 ? 24.913 -32.287 20.191 1.00 77.44 222 ASN A O 1
ATOM 1827 N N . ASP A 1 223 ? 23.868 -31.439 21.978 1.00 71.25 223 ASP A N 1
ATOM 1828 C CA . ASP A 1 223 ? 23.862 -30.067 21.447 1.00 71.25 223 ASP A CA 1
ATOM 1829 C C . ASP A 1 223 ? 25.280 -29.523 21.195 1.00 71.25 223 ASP A C 1
ATOM 1831 O O . ASP A 1 223 ? 25.488 -28.738 20.272 1.00 71.25 223 ASP A O 1
ATOM 1835 N N . SER A 1 224 ? 26.276 -29.992 21.954 1.00 68.62 224 SER A N 1
ATOM 1836 C CA . SER A 1 224 ? 27.685 -29.619 21.770 1.00 68.62 224 SER A CA 1
ATOM 1837 C C . SER A 1 224 ? 28.234 -30.114 20.426 1.00 68.62 224 SER A C 1
ATOM 1839 O O . SER A 1 224 ? 28.874 -29.358 19.700 1.00 68.62 224 SER A O 1
ATOM 1841 N N . GLU A 1 225 ? 27.952 -31.364 20.065 1.00 72.31 225 GLU A N 1
ATOM 1842 C CA . GLU A 1 225 ? 28.332 -31.986 18.794 1.00 72.31 225 GLU A CA 1
ATOM 1843 C C . GLU A 1 225 ? 27.602 -31.336 17.618 1.00 72.31 225 GLU A C 1
ATOM 1845 O O . GLU A 1 225 ? 28.207 -31.101 16.571 1.00 72.31 225 GLU A O 1
ATOM 1850 N N . LYS A 1 226 ? 26.318 -30.989 17.796 1.00 76.06 226 LYS A N 1
ATOM 1851 C CA . LYS A 1 226 ? 25.543 -30.264 16.780 1.00 76.06 226 LYS A CA 1
ATOM 1852 C C . LYS A 1 226 ? 26.172 -28.913 16.464 1.00 76.06 226 LYS A C 1
ATOM 1854 O O . LYS A 1 226 ? 26.365 -28.601 15.292 1.00 76.06 226 LYS A O 1
ATOM 1859 N N . VAL A 1 227 ? 26.535 -28.137 17.488 1.00 72.12 227 VAL A N 1
ATOM 1860 C CA . VAL A 1 227 ? 27.192 -26.829 17.320 1.00 72.12 227 VAL A CA 1
ATOM 1861 C C . VAL A 1 227 ? 28.547 -26.978 16.627 1.00 72.12 227 VAL A C 1
ATOM 1863 O O . VAL A 1 227 ? 28.861 -26.203 15.724 1.00 72.12 227 VAL A O 1
ATOM 1866 N N . THR A 1 228 ? 29.337 -27.992 16.988 1.00 75.19 228 THR A N 1
ATOM 1867 C CA . THR A 1 228 ? 30.622 -28.267 16.332 1.00 75.19 228 THR A CA 1
ATOM 1868 C C . THR A 1 228 ? 30.462 -28.568 14.840 1.00 75.19 228 THR A C 1
ATOM 1870 O O . THR A 1 228 ? 31.150 -27.948 14.025 1.00 75.19 228 THR A O 1
ATOM 1873 N N . LEU A 1 229 ? 29.531 -29.453 14.466 1.00 73.94 229 LEU A N 1
ATOM 1874 C CA . LEU A 1 229 ? 29.276 -29.786 13.060 1.00 73.94 229 LEU A CA 1
ATOM 1875 C C . LEU A 1 229 ? 28.741 -28.573 12.283 1.00 73.94 229 LEU A C 1
ATOM 1877 O O . LEU A 1 229 ? 29.177 -28.299 11.166 1.00 73.94 229 LEU A O 1
ATOM 1881 N N . TYR A 1 230 ? 27.841 -27.805 12.901 1.00 77.31 230 TYR A N 1
ATOM 1882 C CA . TYR A 1 230 ? 27.272 -26.586 12.329 1.00 77.31 230 TYR A CA 1
ATOM 1883 C C . TYR A 1 230 ? 28.368 -25.564 11.980 1.00 77.31 230 TYR A C 1
ATOM 1885 O O . TYR A 1 230 ? 28.395 -25.019 10.875 1.00 77.31 230 TYR A O 1
ATOM 1893 N N . LEU A 1 231 ? 29.330 -25.358 12.887 1.00 71.38 231 LEU A N 1
ATOM 1894 C CA . LEU A 1 231 ? 30.470 -24.460 12.678 1.00 71.38 231 LEU A CA 1
ATOM 1895 C C . LEU A 1 231 ? 31.452 -24.973 11.615 1.00 71.38 231 LEU A C 1
ATOM 1897 O O . LEU A 1 231 ? 31.978 -24.173 10.839 1.00 71.38 231 LEU A O 1
ATOM 1901 N N . GLN A 1 232 ? 31.697 -26.286 11.545 1.00 72.12 232 GLN A N 1
ATOM 1902 C CA . GLN A 1 232 ? 32.553 -26.883 10.512 1.00 72.12 232 GLN A CA 1
ATOM 1903 C C . GLN A 1 232 ? 31.968 -26.693 9.107 1.00 72.12 232 GLN A C 1
ATOM 1905 O O . GLN A 1 232 ? 32.694 -26.306 8.188 1.00 72.12 232 GLN A O 1
ATOM 1910 N N . ILE A 1 233 ? 30.656 -26.899 8.948 1.00 70.81 233 ILE A N 1
ATOM 1911 C CA . ILE A 1 233 ? 29.974 -26.685 7.669 1.00 70.81 233 ILE A CA 1
ATOM 1912 C C . ILE A 1 233 ? 29.992 -25.198 7.306 1.00 70.81 233 ILE A C 1
ATOM 1914 O O . ILE A 1 233 ? 30.400 -24.858 6.196 1.00 70.81 233 ILE A O 1
ATOM 1918 N N . LEU A 1 234 ? 29.668 -24.293 8.237 1.00 69.12 234 LEU A N 1
ATOM 1919 C CA . LEU A 1 234 ? 29.746 -22.853 7.969 1.00 69.12 234 LEU A CA 1
ATOM 1920 C C . LEU A 1 234 ? 31.146 -22.410 7.542 1.00 69.12 234 LEU A C 1
ATOM 1922 O O . LEU A 1 234 ? 31.265 -21.641 6.597 1.00 69.12 234 LEU A O 1
ATOM 1926 N N . ARG A 1 235 ? 32.209 -22.938 8.159 1.00 64.81 235 ARG A N 1
ATOM 1927 C CA . ARG A 1 235 ? 33.600 -22.627 7.785 1.00 64.81 235 ARG A CA 1
ATOM 1928 C C . ARG A 1 235 ? 33.934 -23.000 6.334 1.00 64.81 235 ARG A C 1
ATOM 1930 O O . ARG A 1 235 ? 34.789 -22.360 5.729 1.00 64.81 235 ARG A O 1
ATOM 1937 N N . LYS A 1 236 ? 33.291 -24.033 5.781 1.00 67.50 236 LYS A N 1
ATOM 1938 C CA . LYS A 1 236 ? 33.499 -24.493 4.397 1.00 67.50 236 LYS A CA 1
ATOM 1939 C C . LYS A 1 236 ? 32.801 -23.591 3.375 1.00 67.50 236 LYS A C 1
ATOM 1941 O O . LYS A 1 236 ? 33.348 -23.370 2.299 1.00 67.50 236 LYS A O 1
ATOM 1946 N N . TYR A 1 237 ? 31.619 -23.073 3.713 1.00 63.28 237 TYR A N 1
ATOM 1947 C CA . TYR A 1 237 ? 30.817 -22.222 2.823 1.00 63.28 237 TYR A CA 1
ATOM 1948 C C . TYR A 1 237 ? 31.117 -20.724 2.990 1.00 63.28 237 TYR A C 1
ATOM 1950 O O . TYR A 1 237 ? 30.975 -19.950 2.046 1.00 63.28 237 TYR A O 1
ATOM 1958 N N . VAL A 1 238 ? 31.562 -20.309 4.176 1.00 55.56 238 VAL A N 1
ATOM 1959 C CA . VAL A 1 238 ? 31.794 -18.916 4.554 1.00 55.56 238 VAL A CA 1
ATOM 1960 C C . VAL A 1 238 ? 33.256 -18.764 4.974 1.00 55.56 238 VAL A C 1
ATOM 1962 O O . VAL A 1 238 ? 33.683 -19.238 6.024 1.00 55.56 238 VAL A O 1
ATOM 1965 N N . ASN A 1 239 ? 34.043 -18.097 4.127 1.00 50.12 239 ASN A N 1
ATOM 1966 C CA . ASN A 1 239 ? 35.495 -17.956 4.262 1.00 50.12 239 ASN A CA 1
ATOM 1967 C C . ASN A 1 239 ? 35.869 -16.907 5.340 1.00 50.12 239 ASN A C 1
ATOM 1969 O O . ASN A 1 239 ? 36.457 -15.869 5.044 1.00 50.12 239 ASN A O 1
ATOM 1973 N N . PHE A 1 240 ? 35.472 -17.139 6.595 1.00 49.03 240 PHE A N 1
ATOM 1974 C CA . PHE A 1 240 ? 35.765 -16.258 7.731 1.00 49.03 240 PHE A CA 1
ATOM 1975 C C . PHE A 1 240 ? 36.987 -16.753 8.533 1.00 49.03 240 PHE A C 1
ATOM 1977 O O . PHE A 1 240 ? 37.069 -17.940 8.861 1.00 49.03 240 PHE A O 1
ATOM 1984 N N . PRO A 1 241 ? 37.932 -15.873 8.912 1.00 39.50 241 PRO A N 1
ATOM 1985 C CA . PRO A 1 241 ? 39.058 -16.242 9.760 1.00 39.50 241 PRO A CA 1
ATOM 1986 C C . PRO A 1 241 ? 38.645 -16.197 11.242 1.00 39.50 241 PRO A C 1
ATOM 1988 O O . PRO A 1 241 ? 38.536 -15.121 11.823 1.00 39.50 241 PRO A O 1
ATOM 1991 N N . PHE A 1 242 ? 38.451 -17.358 11.874 1.00 43.81 242 PHE A N 1
ATOM 1992 C CA . PHE A 1 242 ? 38.268 -17.484 13.331 1.00 43.81 242 PHE A CA 1
ATOM 1993 C C . PHE A 1 242 ? 39.288 -18.465 13.953 1.00 43.81 242 PHE A C 1
ATOM 1995 O O . PHE A 1 242 ? 39.864 -19.281 13.225 1.00 43.81 242 PHE A O 1
ATOM 2002 N N . PRO A 1 243 ? 39.585 -18.360 15.270 1.00 39.66 243 PRO A N 1
ATOM 2003 C CA . PRO A 1 243 ? 40.740 -19.003 15.903 1.00 39.66 243 PRO A CA 1
ATOM 2004 C C . PRO A 1 243 ? 40.707 -20.537 15.843 1.00 39.66 243 PRO A C 1
ATOM 2006 O O . PRO A 1 243 ? 39.666 -21.168 15.997 1.00 39.66 243 PRO A O 1
ATOM 2009 N N . LYS A 1 244 ? 41.887 -21.122 15.616 1.00 43.75 244 LYS A N 1
ATOM 2010 C CA . LYS A 1 244 ? 42.128 -22.545 15.344 1.00 43.75 244 LYS A CA 1
ATOM 2011 C C . LYS A 1 244 ? 42.075 -23.423 16.602 1.00 43.75 244 LYS A C 1
ATOM 2013 O O . LYS A 1 244 ? 43.139 -23.805 17.061 1.00 43.75 244 LYS A O 1
ATOM 2018 N N . GLU A 1 245 ? 40.909 -23.817 17.105 1.00 43.38 245 GLU A N 1
ATOM 2019 C CA . GLU A 1 245 ? 40.822 -24.973 18.025 1.00 43.38 245 GLU A CA 1
ATOM 2020 C C . GLU A 1 245 ? 39.467 -25.690 17.921 1.00 43.38 245 GLU A C 1
ATOM 2022 O O . GLU A 1 245 ? 38.582 -25.441 18.729 1.00 43.38 245 GLU A O 1
ATOM 2027 N N . ILE A 1 246 ? 39.294 -26.589 16.939 1.00 42.44 246 ILE A N 1
ATOM 2028 C CA . ILE A 1 246 ? 38.257 -27.642 16.957 1.00 42.44 246 ILE A CA 1
ATOM 2029 C C . ILE A 1 246 ? 38.814 -28.887 16.234 1.00 42.44 246 ILE A C 1
ATOM 2031 O O . ILE A 1 246 ? 39.259 -28.779 15.093 1.00 42.44 246 ILE A O 1
ATOM 2035 N N . ASN A 1 247 ? 38.803 -30.038 16.922 1.00 38.72 247 ASN A N 1
ATOM 2036 C CA . ASN A 1 247 ? 39.308 -31.352 16.484 1.00 38.72 247 ASN A CA 1
ATOM 2037 C C . ASN A 1 247 ? 38.719 -31.829 15.138 1.00 38.72 247 ASN A C 1
ATOM 2039 O O . ASN A 1 247 ? 37.517 -31.716 14.906 1.00 38.72 247 ASN A O 1
ATOM 2043 N N . GLU A 1 248 ? 39.571 -32.413 14.287 1.00 39.75 248 GLU A N 1
ATOM 2044 C CA . GLU A 1 248 ? 39.275 -32.848 12.906 1.00 39.75 248 GLU A CA 1
ATOM 2045 C C . GLU A 1 248 ? 38.735 -34.296 12.782 1.00 39.75 248 GLU A C 1
ATOM 2047 O O . GLU A 1 248 ? 38.571 -34.797 11.673 1.00 39.75 248 GLU A O 1
ATOM 2052 N N . ASP A 1 249 ? 38.401 -34.978 13.882 1.00 37.22 249 ASP A N 1
ATOM 2053 C CA . ASP A 1 249 ? 38.190 -36.442 13.882 1.00 37.22 249 ASP A CA 1
ATOM 2054 C C . ASP A 1 249 ? 36.738 -36.934 13.661 1.00 37.22 249 ASP A C 1
ATOM 2056 O O . ASP A 1 249 ? 36.404 -38.064 14.019 1.00 37.22 249 ASP A O 1
ATOM 2060 N N . MET A 1 250 ? 35.849 -36.148 13.042 1.00 38.53 250 MET A N 1
ATOM 2061 C CA . MET A 1 250 ? 34.495 -36.616 12.687 1.00 38.53 250 MET A CA 1
ATOM 2062 C C . MET A 1 250 ? 34.303 -36.717 11.169 1.00 38.53 250 MET A C 1
ATOM 2064 O O . MET A 1 250 ? 34.314 -35.713 10.463 1.00 38.53 250 MET A O 1
ATOM 2068 N N . GLN A 1 251 ? 34.118 -37.942 10.663 1.00 40.38 251 GLN A N 1
ATOM 2069 C CA . GLN A 1 251 ? 33.896 -38.218 9.238 1.00 40.38 251 GLN A CA 1
ATOM 2070 C C . GLN A 1 251 ? 32.436 -37.961 8.816 1.00 40.38 251 GLN A C 1
ATOM 2072 O O . GLN A 1 251 ? 31.502 -38.390 9.493 1.00 40.38 251 GLN A O 1
ATOM 2077 N N . GLU A 1 252 ? 32.256 -37.293 7.669 1.00 37.97 252 GLU A N 1
ATOM 2078 C CA . GLU A 1 252 ? 30.962 -37.084 6.994 1.00 37.97 252 GLU A CA 1
ATOM 2079 C C . GLU A 1 252 ? 30.348 -38.423 6.508 1.00 37.97 252 GLU A C 1
ATOM 2081 O O . GLU A 1 252 ? 31.084 -39.309 6.060 1.00 37.97 252 GLU A O 1
ATOM 2086 N N . PRO A 1 253 ? 29.009 -38.587 6.503 1.00 34.00 253 PRO A N 1
ATOM 2087 C CA . PRO A 1 253 ? 28.357 -39.710 5.829 1.00 34.00 253 PRO A CA 1
ATOM 2088 C C . PRO A 1 253 ? 28.401 -39.534 4.301 1.00 34.00 253 PRO A C 1
ATOM 2090 O O . PRO A 1 253 ? 28.008 -38.489 3.785 1.00 34.00 253 PRO A O 1
ATOM 2093 N N . GLN A 1 254 ? 28.819 -40.565 3.560 1.00 27.83 254 GLN A N 1
ATOM 2094 C CA . GLN A 1 254 ? 28.760 -40.574 2.091 1.00 27.83 254 GLN A CA 1
ATOM 2095 C C . GLN A 1 254 ? 27.394 -41.072 1.588 1.00 27.83 254 GLN A C 1
ATOM 2097 O O . GLN A 1 254 ? 26.958 -42.158 1.966 1.00 27.83 254 GLN A O 1
ATOM 2102 N N . MET A 1 255 ? 26.747 -40.316 0.693 1.00 26.42 255 MET A N 1
ATOM 2103 C CA . MET A 1 255 ? 25.596 -40.767 -0.104 1.00 26.42 255 MET A CA 1
ATOM 2104 C C . MET A 1 255 ? 25.836 -40.468 -1.593 1.00 26.42 255 MET A C 1
ATOM 2106 O O . MET A 1 255 ? 26.134 -39.333 -1.959 1.00 26.42 255 MET A O 1
ATOM 2110 N N . GLU A 1 256 ? 25.725 -41.492 -2.448 1.00 23.80 256 GLU A N 1
ATOM 2111 C CA . GLU A 1 256 ? 25.810 -41.388 -3.914 1.00 23.80 256 GLU A CA 1
ATOM 2112 C C . GLU A 1 256 ? 24.431 -41.095 -4.535 1.00 23.80 256 GLU A C 1
ATOM 2114 O O . GLU A 1 256 ? 23.444 -41.750 -4.198 1.00 23.80 256 GLU A O 1
ATOM 2119 N N . PHE A 1 257 ? 24.374 -40.177 -5.508 1.00 26.33 257 PHE A N 1
ATOM 2120 C CA . PHE A 1 257 ? 23.166 -39.847 -6.275 1.00 26.33 257 PHE A CA 1
ATOM 2121 C C . PHE A 1 257 ? 23.268 -40.339 -7.729 1.00 26.33 257 PHE A C 1
ATOM 2123 O O . PHE A 1 257 ? 24.285 -40.144 -8.396 1.00 26.33 257 PHE A O 1
ATOM 2130 N N . LYS A 1 258 ? 22.200 -40.973 -8.238 1.00 26.36 258 LYS A N 1
ATOM 2131 C CA . LYS A 1 258 ? 22.063 -41.401 -9.643 1.00 26.36 258 LYS A CA 1
ATOM 2132 C C . LYS A 1 258 ? 21.313 -40.339 -10.452 1.00 26.36 258 LYS A C 1
ATOM 2134 O O . LYS A 1 258 ? 20.174 -40.031 -10.125 1.00 26.36 258 LYS A O 1
ATOM 2139 N N . ASN A 1 259 ? 21.908 -39.869 -11.548 1.00 28.36 259 ASN A N 1
ATOM 2140 C CA . ASN A 1 259 ? 21.236 -39.025 -12.543 1.00 28.36 259 ASN A CA 1
ATOM 2141 C C . ASN A 1 259 ? 20.451 -39.894 -13.542 1.00 28.36 259 ASN A C 1
ATOM 2143 O O . ASN A 1 259 ? 21.030 -40.795 -14.152 1.00 28.36 259 ASN A O 1
ATOM 2147 N N . SER A 1 260 ? 19.157 -39.625 -13.738 1.00 28.83 260 SER A N 1
ATOM 2148 C CA . SER A 1 260 ? 18.356 -40.180 -14.840 1.00 28.83 260 SER A CA 1
ATOM 2149 C C . SER A 1 260 ? 18.358 -39.238 -16.057 1.00 28.83 260 SER A C 1
ATOM 2151 O O . SER A 1 260 ? 18.399 -38.017 -15.928 1.00 28.83 260 SER A O 1
ATOM 2153 N N . ASN A 1 261 ? 18.397 -39.835 -17.253 1.00 28.73 261 ASN A N 1
ATOM 2154 C CA . ASN A 1 261 ? 18.721 -39.203 -18.537 1.00 28.73 261 ASN A CA 1
ATOM 2155 C C . ASN A 1 261 ? 17.537 -38.481 -19.212 1.00 28.73 261 ASN A C 1
ATOM 2157 O O . ASN A 1 261 ? 16.384 -38.873 -19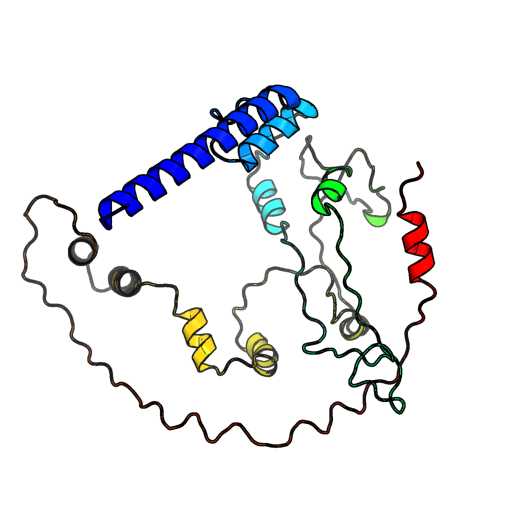.087 1.00 28.73 261 ASN A O 1
ATOM 2161 N N . ALA A 1 262 ? 17.869 -37.470 -20.019 1.00 29.91 262 ALA A N 1
ATOM 2162 C CA . ALA A 1 262 ? 16.978 -36.481 -20.632 1.00 29.91 262 ALA A CA 1
ATOM 2163 C C . ALA A 1 262 ? 16.230 -36.903 -21.926 1.00 29.91 262 ALA A C 1
ATOM 2165 O O . ALA A 1 262 ? 15.755 -36.031 -22.655 1.00 29.91 262 ALA A O 1
ATOM 2166 N N . GLU A 1 263 ? 16.117 -38.193 -22.259 1.00 31.42 263 GLU A N 1
ATOM 2167 C CA . GLU A 1 263 ? 15.534 -38.616 -23.554 1.00 31.42 263 GLU A CA 1
ATOM 2168 C C . GLU A 1 263 ? 14.028 -38.950 -23.531 1.00 31.42 263 GLU A C 1
ATOM 2170 O O . GLU A 1 263 ? 13.395 -38.933 -24.587 1.00 31.42 263 GLU A O 1
ATOM 2175 N N . ASP A 1 264 ? 13.402 -39.123 -22.363 1.00 31.31 264 ASP A N 1
ATOM 2176 C CA . ASP A 1 264 ? 11.994 -39.562 -22.273 1.00 31.31 264 ASP A CA 1
ATOM 2177 C C . ASP A 1 264 ? 10.944 -38.437 -22.449 1.00 31.31 264 ASP A C 1
ATOM 2179 O O . ASP A 1 264 ? 9.746 -38.694 -22.551 1.00 31.31 264 ASP A O 1
ATOM 2183 N N . LEU A 1 265 ? 11.365 -37.172 -22.566 1.00 31.70 265 LEU A N 1
ATOM 2184 C CA . LEU A 1 265 ? 10.472 -35.997 -22.565 1.00 31.70 265 LEU A CA 1
ATOM 2185 C C . LEU A 1 265 ? 9.797 -35.654 -23.909 1.00 31.70 265 LEU A C 1
ATOM 2187 O O . LEU A 1 265 ? 8.990 -34.726 -23.965 1.00 31.70 265 LEU A O 1
ATOM 2191 N N . LYS A 1 266 ? 10.096 -36.356 -25.009 1.00 27.86 266 LYS A N 1
ATOM 2192 C CA . LYS A 1 266 ? 9.586 -35.981 -26.349 1.00 27.86 266 LYS A CA 1
ATOM 2193 C C . LYS A 1 266 ? 8.324 -36.714 -26.812 1.00 27.86 266 LYS A C 1
ATOM 2195 O O . LYS A 1 266 ? 7.734 -36.289 -27.801 1.00 27.86 266 LYS A O 1
ATOM 2200 N N . SER A 1 267 ? 7.878 -37.773 -26.139 1.00 30.03 267 SER A N 1
ATOM 2201 C CA . SER A 1 267 ? 6.815 -38.650 -26.666 1.00 30.03 267 SER A CA 1
ATOM 2202 C C . SER A 1 267 ? 5.388 -38.342 -26.181 1.00 30.03 267 SER A C 1
ATOM 2204 O O . SER A 1 267 ? 4.450 -38.936 -26.703 1.00 30.03 267 SER A O 1
ATOM 2206 N N . VAL A 1 268 ? 5.182 -37.406 -25.246 1.00 30.75 268 VAL A N 1
ATOM 2207 C CA . VAL A 1 268 ? 3.892 -37.263 -24.522 1.00 30.75 268 VAL A CA 1
ATOM 2208 C C . VAL A 1 268 ? 2.993 -36.109 -25.029 1.00 30.75 268 VAL A C 1
ATOM 2210 O O . VAL A 1 268 ? 1.862 -35.959 -24.587 1.00 30.75 268 VAL A O 1
ATOM 2213 N N . ILE A 1 269 ? 3.430 -35.295 -25.999 1.00 31.34 269 ILE A N 1
ATOM 2214 C CA . ILE A 1 269 ? 2.740 -34.026 -26.360 1.00 31.34 269 ILE A CA 1
ATOM 2215 C C . ILE A 1 269 ? 1.539 -34.187 -27.323 1.00 31.34 269 ILE A C 1
ATOM 2217 O O . ILE A 1 269 ? 0.900 -33.208 -27.697 1.00 31.34 269 ILE A O 1
ATOM 2221 N N . LEU A 1 270 ? 1.144 -35.396 -27.712 1.00 31.70 270 LEU A N 1
ATOM 2222 C CA . LEU A 1 270 ? 0.006 -35.577 -28.620 1.00 31.70 270 LEU A CA 1
ATOM 2223 C C . LEU A 1 270 ? -1.021 -36.509 -27.977 1.00 31.70 270 LEU A C 1
ATOM 2225 O O . LEU A 1 270 ? -0.724 -37.693 -27.872 1.00 31.70 270 LEU A O 1
ATOM 2229 N N . ASN A 1 271 ? -2.182 -35.980 -27.541 1.00 27.48 271 ASN A N 1
ATOM 2230 C CA . ASN A 1 271 ? -3.521 -36.525 -27.860 1.00 27.48 271 ASN A CA 1
ATOM 2231 C C . ASN A 1 271 ? -4.735 -35.719 -27.295 1.00 27.48 271 ASN A C 1
ATOM 2233 O O . ASN A 1 271 ? -4.796 -35.338 -26.134 1.00 27.48 271 ASN A O 1
ATOM 2237 N N . GLU A 1 272 ? -5.679 -35.479 -28.218 1.00 30.84 272 GLU A N 1
ATOM 2238 C CA . GLU A 1 272 ? -7.166 -35.512 -28.233 1.00 30.84 272 GLU A CA 1
ATOM 2239 C C . GLU A 1 272 ? -8.151 -34.724 -27.324 1.00 30.84 272 GLU A C 1
ATOM 2241 O O . GLU A 1 272 ? -9.287 -34.555 -27.772 1.00 30.84 272 GLU A O 1
ATOM 2246 N N . ASP A 1 273 ? -7.808 -34.085 -26.204 1.00 31.70 273 ASP A N 1
ATOM 2247 C CA . ASP A 1 273 ? -8.853 -33.514 -25.300 1.00 31.70 273 ASP A CA 1
ATOM 2248 C C . ASP A 1 273 ? -9.446 -32.130 -25.683 1.00 31.70 273 ASP A C 1
ATOM 2250 O O . ASP A 1 273 ? -10.099 -31.448 -24.892 1.00 31.70 273 ASP A O 1
ATOM 2254 N N . SER A 1 274 ? -9.270 -31.676 -26.925 1.00 31.72 274 SER A N 1
ATOM 2255 C CA . SER A 1 274 ? -9.648 -30.314 -27.361 1.00 31.72 274 SER A CA 1
ATOM 2256 C C . SER A 1 274 ? -11.079 -30.163 -27.905 1.00 31.72 274 SER A C 1
ATOM 2258 O O . SER A 1 274 ? -11.447 -29.077 -28.354 1.00 31.72 274 SER A O 1
ATOM 2260 N N . LYS A 1 275 ? -11.912 -31.214 -27.878 1.00 29.48 275 LYS A N 1
ATOM 2261 C CA . LYS A 1 275 ? -13.230 -31.208 -28.549 1.00 29.48 275 LYS A CA 1
ATOM 2262 C C . LYS A 1 275 ? -14.450 -30.985 -27.647 1.00 29.48 275 LYS A C 1
ATOM 2264 O O . LYS A 1 275 ? -15.479 -30.562 -28.166 1.00 29.48 275 LYS A O 1
ATOM 2269 N N . GLU A 1 276 ? -14.366 -31.183 -26.332 1.00 30.31 276 GLU A N 1
ATOM 2270 C CA . GLU A 1 276 ? -15.551 -31.093 -25.450 1.00 30.31 276 GLU A CA 1
ATOM 2271 C C . GLU A 1 276 ? -15.834 -29.684 -24.890 1.00 30.31 276 GLU A C 1
ATOM 2273 O O . GLU A 1 276 ? -16.958 -29.387 -24.490 1.00 30.31 276 GLU A O 1
ATOM 2278 N N . ALA A 1 277 ? -14.871 -28.758 -24.948 1.00 30.67 277 ALA A N 1
ATOM 2279 C CA . ALA A 1 277 ? -15.001 -27.416 -24.362 1.00 30.67 277 ALA A CA 1
ATOM 2280 C C . ALA A 1 277 ? -15.924 -26.440 -25.134 1.00 30.67 277 ALA A C 1
ATOM 2282 O O . ALA A 1 277 ? -16.192 -25.335 -24.667 1.00 30.67 277 ALA A O 1
ATOM 2283 N N . LEU A 1 278 ? -16.430 -26.822 -26.312 1.00 28.41 278 LEU A N 1
ATOM 2284 C CA . LEU A 1 278 ? -17.211 -25.947 -27.203 1.00 28.41 278 LEU A CA 1
ATOM 2285 C C . LEU A 1 278 ? -18.722 -25.886 -26.886 1.00 28.41 278 LEU A C 1
ATOM 2287 O O . LEU A 1 278 ? -19.436 -25.095 -27.498 1.00 28.41 278 LEU A O 1
ATOM 2291 N N . GLY A 1 279 ? -19.225 -26.689 -25.942 1.00 26.73 279 GLY A N 1
ATOM 2292 C CA . GLY A 1 279 ? -20.668 -26.825 -25.685 1.00 26.73 279 GLY A CA 1
ATOM 2293 C C . GLY A 1 279 ? -21.314 -25.777 -24.765 1.00 26.73 279 GLY A C 1
ATOM 2294 O O . GLY A 1 279 ? -22.531 -25.622 -24.806 1.00 26.73 279 GLY A O 1
ATOM 2295 N N . PHE A 1 280 ? -20.542 -25.051 -23.949 1.00 28.77 280 PHE A N 1
ATOM 2296 C CA . PHE A 1 280 ? -21.089 -24.348 -22.772 1.00 28.77 280 PHE A CA 1
ATOM 2297 C C . PHE A 1 280 ? -21.248 -22.822 -22.905 1.00 28.77 280 PHE A C 1
ATOM 2299 O O . PHE A 1 280 ? -21.780 -22.180 -22.005 1.00 28.77 280 PHE A O 1
ATOM 2306 N N . ILE A 1 281 ? -20.866 -22.215 -24.034 1.00 30.75 281 ILE A N 1
ATOM 2307 C CA . ILE A 1 281 ? -20.973 -20.756 -24.235 1.00 30.75 281 ILE A CA 1
ATOM 2308 C C . ILE A 1 281 ? -22.332 -20.409 -24.860 1.00 30.75 281 ILE A C 1
ATOM 2310 O O . ILE A 1 281 ? -22.432 -20.027 -26.025 1.00 30.75 281 ILE A O 1
ATOM 2314 N N . LYS A 1 282 ? -23.406 -20.576 -24.089 1.00 28.55 282 LYS A N 1
ATOM 2315 C CA . LYS A 1 282 ? -24.717 -19.972 -24.362 1.00 28.55 282 LYS A CA 1
ATOM 2316 C C . LYS A 1 282 ? -25.425 -19.684 -23.040 1.00 28.55 282 LYS A C 1
ATOM 2318 O O . LYS A 1 282 ? -26.295 -20.452 -22.657 1.00 28.55 282 LYS A O 1
ATOM 2323 N N . GLN A 1 283 ? -25.080 -18.583 -22.374 1.00 29.42 283 GLN A N 1
ATOM 2324 C CA . GLN A 1 283 ? -26.052 -17.750 -21.654 1.00 29.42 283 GLN A CA 1
ATOM 2325 C C . GLN A 1 283 ? -25.430 -16.406 -21.246 1.00 29.42 283 GLN A C 1
ATOM 2327 O O . GLN A 1 283 ? -24.262 -16.318 -20.885 1.00 29.42 283 GLN A O 1
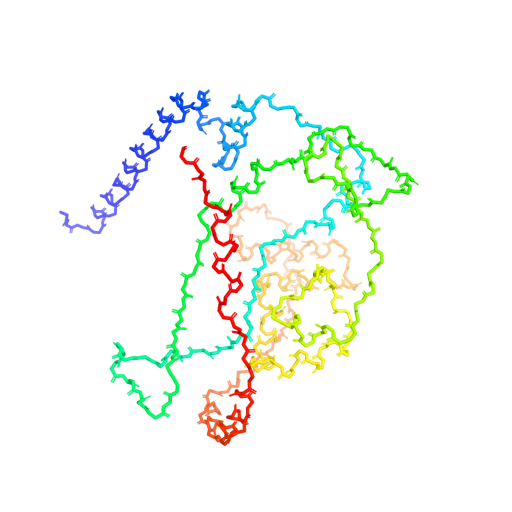ATOM 2332 N N . GLU A 1 284 ? -26.224 -15.363 -21.464 1.00 33.25 284 GLU A N 1
ATOM 2333 C CA . GLU A 1 284 ? -25.905 -13.937 -21.524 1.00 33.25 284 GLU A CA 1
ATOM 2334 C C . GLU A 1 284 ? -25.811 -13.272 -20.143 1.00 33.25 284 GLU A C 1
ATOM 2336 O O . GLU A 1 284 ? -26.566 -13.630 -19.243 1.00 33.25 284 GLU A O 1
ATOM 2341 N N . THR A 1 285 ? -25.052 -12.170 -20.044 1.00 30.58 285 THR A N 1
ATOM 2342 C CA . THR A 1 285 ? -25.375 -11.097 -19.087 1.00 30.58 285 THR A CA 1
ATOM 2343 C C . THR A 1 285 ? -25.249 -9.722 -19.752 1.00 30.58 285 THR A C 1
ATOM 2345 O O . THR A 1 285 ? -24.271 -9.407 -20.425 1.00 30.58 285 THR A O 1
ATOM 2348 N N . SER A 1 286 ? -26.313 -8.933 -19.603 1.00 30.62 286 SER A N 1
ATOM 2349 C CA . SER A 1 286 ? -26.637 -7.691 -20.314 1.00 30.62 286 SER A CA 1
ATOM 2350 C C . SER A 1 286 ? -25.805 -6.480 -19.859 1.00 30.62 286 SER A C 1
ATOM 2352 O O . SER A 1 286 ? -25.750 -6.160 -18.675 1.00 30.62 286 SER A O 1
ATOM 2354 N N . ALA A 1 287 ? -25.235 -5.748 -20.822 1.00 32.06 287 ALA A N 1
ATOM 2355 C CA . ALA A 1 287 ? -24.345 -4.589 -20.650 1.00 32.06 287 ALA A CA 1
ATOM 2356 C C . ALA A 1 287 ? -24.974 -3.335 -19.995 1.00 32.06 287 ALA A C 1
ATOM 2358 O O . ALA A 1 287 ? -24.278 -2.353 -19.757 1.00 32.06 287 ALA A O 1
ATOM 2359 N N . LYS A 1 288 ? -26.278 -3.333 -19.691 1.00 29.17 288 LYS A N 1
ATOM 2360 C CA . LYS A 1 288 ? -26.997 -2.119 -19.255 1.00 29.17 288 LYS A CA 1
ATOM 2361 C C . LYS A 1 288 ? -26.783 -1.711 -17.794 1.00 29.17 288 LYS A C 1
ATOM 2363 O O . LYS A 1 288 ? -27.014 -0.552 -17.472 1.00 29.17 288 LYS A O 1
ATOM 2368 N N . ASN A 1 289 ? -26.341 -2.618 -16.922 1.00 33.59 289 ASN A N 1
ATOM 2369 C CA . ASN A 1 289 ? -26.155 -2.293 -15.500 1.00 33.59 289 ASN A CA 1
ATOM 2370 C C . ASN A 1 289 ? -24.801 -1.627 -15.206 1.00 33.59 289 ASN A C 1
ATOM 2372 O O . ASN A 1 289 ? -24.685 -0.889 -14.235 1.00 33.59 289 ASN A O 1
ATOM 2376 N N . ILE A 1 290 ? -23.800 -1.829 -16.068 1.00 38.56 290 ILE A N 1
ATOM 2377 C CA . ILE A 1 290 ? -22.430 -1.338 -15.850 1.00 38.56 290 ILE A CA 1
ATOM 2378 C C . ILE A 1 290 ? -22.329 0.172 -16.126 1.00 38.56 290 ILE A C 1
ATOM 2380 O O . ILE A 1 290 ? -21.634 0.893 -15.413 1.00 38.56 290 ILE A O 1
ATOM 2384 N N . GLU A 1 291 ? -23.068 0.688 -17.113 1.00 34.75 291 GLU A N 1
ATOM 2385 C CA . GLU A 1 291 ? -23.041 2.120 -17.455 1.00 34.75 291 GLU A CA 1
ATOM 2386 C C . GLU A 1 291 ? -23.600 3.012 -16.331 1.00 34.75 291 GLU A C 1
ATOM 2388 O O . GLU A 1 291 ? -23.119 4.128 -16.141 1.00 34.75 291 GLU A O 1
ATOM 2393 N N . GLN A 1 292 ? -24.555 2.517 -15.534 1.00 32.34 292 GLN A N 1
ATOM 2394 C CA . GLN A 1 292 ? -25.166 3.295 -14.447 1.00 32.34 292 GLN A CA 1
ATOM 2395 C C . GLN A 1 292 ? -24.281 3.420 -13.198 1.00 32.34 292 GLN A C 1
ATOM 2397 O O . GLN A 1 292 ? -24.431 4.383 -12.443 1.00 32.34 292 GLN A O 1
ATOM 2402 N N . GLU A 1 293 ? -23.357 2.484 -12.966 1.00 39.50 293 GLU A N 1
ATOM 2403 C CA . GLU A 1 293 ? -22.410 2.570 -11.844 1.00 39.50 293 GLU A CA 1
ATOM 2404 C C . GLU A 1 293 ? -21.197 3.444 -12.170 1.00 39.50 293 GLU A C 1
ATOM 2406 O O . GLU A 1 293 ? -20.712 4.178 -11.308 1.00 39.50 293 GLU A O 1
ATOM 2411 N N . ILE A 1 294 ? -20.752 3.455 -13.429 1.00 42.34 294 ILE A N 1
ATOM 2412 C CA . ILE A 1 294 ? -19.628 4.293 -13.871 1.00 42.34 294 ILE A CA 1
ATOM 2413 C C . ILE A 1 294 ? -19.977 5.789 -13.768 1.00 42.34 294 ILE A C 1
ATOM 2415 O O . ILE A 1 294 ? -19.126 6.600 -13.401 1.00 42.34 294 ILE A O 1
ATOM 2419 N N . GLU A 1 295 ? -21.234 6.168 -14.015 1.00 36.44 295 GLU A N 1
ATOM 2420 C CA . GLU A 1 295 ? -21.667 7.572 -13.979 1.00 36.44 295 GLU A CA 1
ATOM 2421 C C . GLU A 1 295 ? -21.766 8.150 -12.551 1.00 36.44 295 GLU A C 1
ATOM 2423 O O . GLU A 1 295 ? -21.664 9.364 -12.363 1.00 36.44 295 GLU A O 1
ATOM 2428 N N . LYS A 1 296 ? -21.897 7.297 -11.523 1.00 38.50 296 LYS A N 1
ATOM 2429 C CA . LYS A 1 296 ? -21.902 7.718 -10.108 1.00 38.50 296 LYS A CA 1
ATOM 2430 C C . LYS A 1 296 ? -20.500 7.934 -9.534 1.00 38.50 296 LYS A C 1
ATOM 2432 O O . LYS A 1 296 ? -20.352 8.703 -8.588 1.00 38.50 296 LYS A O 1
ATOM 2437 N N . SER A 1 297 ? -19.489 7.301 -10.123 1.00 37.97 297 SER A N 1
ATOM 2438 C CA . SER A 1 297 ? -18.104 7.281 -9.627 1.00 37.97 297 SER A CA 1
ATOM 2439 C C . SER A 1 297 ? -17.224 8.402 -10.192 1.00 37.97 297 SER A C 1
ATOM 2441 O O . SER A 1 297 ? -16.054 8.523 -9.829 1.00 37.97 297 SER A O 1
ATOM 2443 N N . ALA A 1 298 ? -17.757 9.238 -11.088 1.00 30.06 298 ALA A N 1
ATOM 2444 C CA . ALA A 1 298 ? -17.015 10.358 -11.651 1.00 30.06 298 ALA A CA 1
ATOM 2445 C C . ALA A 1 298 ? -17.014 11.563 -10.683 1.00 30.06 298 ALA A C 1
ATOM 2447 O O . ALA A 1 298 ? -18.089 12.050 -10.314 1.00 30.06 298 ALA A O 1
ATOM 2448 N N . PRO A 1 299 ? -15.844 12.107 -10.294 1.00 33.16 299 PRO A N 1
ATOM 2449 C CA . PRO A 1 299 ? -15.792 13.319 -9.486 1.00 33.16 299 PRO A CA 1
ATOM 2450 C C . PRO A 1 299 ? -16.395 14.492 -10.271 1.00 33.16 299 PRO A C 1
ATOM 2452 O O . PRO A 1 299 ? -15.932 14.845 -11.360 1.00 33.16 299 PRO A O 1
ATOM 2455 N N . LYS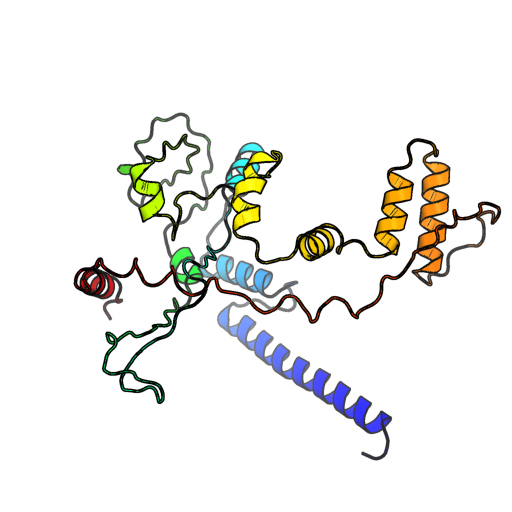 A 1 300 ? -17.449 15.101 -9.717 1.00 35.44 300 LYS A N 1
ATOM 2456 C CA . LYS A 1 300 ? -17.988 16.371 -10.215 1.00 35.44 300 LYS A CA 1
ATOM 2457 C C . LYS A 1 300 ? -16.939 17.460 -9.967 1.00 35.44 300 LYS A C 1
ATOM 2459 O O . LYS A 1 300 ? -16.463 17.599 -8.844 1.00 35.44 300 LYS A O 1
ATOM 2464 N N . LYS A 1 301 ? -16.561 18.150 -11.047 1.00 34.53 301 LYS A N 1
ATOM 2465 C CA . LYS A 1 301 ? -15.609 19.272 -11.060 1.00 34.53 301 LYS A CA 1
ATOM 2466 C C . LYS A 1 301 ? -15.995 20.390 -10.101 1.00 34.53 301 LYS A C 1
ATOM 2468 O O . LYS A 1 301 ? -17.214 20.644 -9.977 1.00 34.53 301 LYS A O 1
#

Secondary structure (DSSP, 8-state):
--SHHHHHHHHHHHHHHHHHHHHHHHHHHHHHHTS--GGG-SSHHHHHHHHHHHHH---PPPP--HHHHHHHHHH--------S-S------TTSTT--TTSPP--------TTHHHHHTTS----S----------GGGS-TT-SS-----------GGGTTTTTTS-SS--------HHHHHHHHTT--S-HHHHHHHHHTTS-HHHHHHHHHHH-TTS-HHHHHHHHHHHHHHHS-----S------PPPP---PPPPTTGGGS-S---TTSGGGS-------TTTHHHHHTTSSPP-

pLDDT: mean 73.18, std 24.8, range [23.8, 98.25]

Radius of gyration: 30.12 Å; Cα contacts (8 Å, |Δi|>4): 87; chains: 1; bounding box: 69×63×63 Å

InterPro domains:
  IPR043502 DNA/RNA polymerase superfamily [SSF56672] (40-184)

Solvent-accessible surface area (backbone atoms only — not comparable to full-atom values): 20682 Å² total; per-residue (Å²): 126,90,50,73,63,53,48,50,54,51,50,55,49,50,55,51,51,52,51,50,55,54,49,52,52,49,37,52,48,35,37,69,76,61,69,41,61,56,90,82,36,95,43,71,68,53,40,52,49,54,39,49,41,66,74,70,64,63,74,71,60,76,82,82,50,67,67,61,46,52,52,53,57,74,66,65,75,79,86,90,84,82,78,78,65,96,76,86,80,65,33,34,91,90,46,99,83,46,53,91,91,51,76,78,41,80,81,86,90,84,81,71,85,58,55,66,61,56,59,70,70,50,80,72,94,44,65,88,87,73,92,76,90,70,92,70,68,66,95,76,58,61,86,80,47,95,72,83,88,86,84,89,78,91,81,88,78,62,74,86,49,50,75,76,31,65,70,62,68,77,87,82,75,94,74,83,85,84,55,74,73,69,47,61,64,52,57,76,70,52,86,60,58,69,71,55,53,51,47,68,76,57,69,84,52,54,80,63,48,52,54,50,49,55,49,72,68,40,84,88,56,55,72,69,59,39,51,52,53,50,52,55,54,45,52,74,77,42,94,69,96,70,86,95,81,77,86,85,85,75,84,82,86,88,83,90,85,84,87,82,78,90,76,77,81,76,78,75,87,76,81,85,82,84,72,74,80,78,76,75,90,80,83,88,83,78,78,74,68,61,62,65,55,58,68,71,72,56,83,81,130